Protein AF-0000000086531128 (afdb_homodimer)

Radius of gyration: 25.61 Å; Cα contacts (8 Å, |Δi|>4): 505; chains: 2; bounding box: 42×70×88 Å

Structure (mmCIF, N/CA/C/O backbone):
data_AF-0000000086531128-model_v1
#
loop_
_entity.id
_entity.type
_entity.pdbx_description
1 polymer 'Uncharacterized protein'
#
loop_
_atom_site.group_PDB
_atom_site.id
_atom_site.type_symbol
_atom_site.label_atom_id
_atom_site.label_alt_id
_atom_site.label_comp_id
_atom_site.label_asym_id
_atom_site.label_entity_id
_atom_site.label_seq_id
_atom_site.pdbx_PDB_ins_code
_atom_site.Cartn_x
_atom_site.Cartn_y
_atom_site.Cartn_z
_atom_site.occupancy
_atom_site.B_iso_or_equiv
_atom_site.auth_seq_id
_atom_site.auth_comp_id
_atom_site.auth_asym_id
_atom_site.auth_atom_id
_atom_site.pdbx_PDB_model_num
ATOM 1 N N . MET A 1 1 ? -16.734 18.953 16.453 1 73.25 1 MET A N 1
ATOM 2 C CA . MET A 1 1 ? -17.156 19.438 15.141 1 73.25 1 MET A CA 1
ATOM 3 C C . MET A 1 1 ? -17.078 18.312 14.109 1 73.25 1 MET A C 1
ATOM 5 O O . MET A 1 1 ? -17.984 18.172 13.273 1 73.25 1 MET A O 1
ATOM 9 N N . THR A 1 2 ? -16.188 17.312 14.258 1 80.19 2 THR A N 1
ATOM 10 C CA . THR A 1 2 ? -16.047 16.266 13.258 1 80.19 2 THR A CA 1
ATOM 11 C C . THR A 1 2 ? -16.734 14.984 13.727 1 80.19 2 THR A C 1
ATOM 13 O O . THR A 1 2 ? -16.688 13.961 13.039 1 80.19 2 THR A O 1
ATOM 16 N N . ASP A 1 3 ? -17.438 15.117 14.734 1 85.5 3 ASP A N 1
ATOM 17 C CA . ASP A 1 3 ? -17.953 13.914 15.391 1 85.5 3 ASP A CA 1
ATOM 18 C C . ASP A 1 3 ? -18.875 13.141 14.461 1 85.5 3 ASP A C 1
ATOM 20 O O . ASP A 1 3 ? -18.781 11.914 14.352 1 85.5 3 ASP A O 1
ATOM 24 N N . HIS A 1 4 ? -19.828 13.898 13.875 1 87.62 4 HIS A N 1
ATOM 25 C CA . HIS A 1 4 ? -20.766 13.234 12.977 1 87.62 4 HIS A CA 1
ATOM 26 C C . HIS A 1 4 ? -20.031 12.508 11.852 1 87.62 4 HIS A C 1
ATOM 28 O O . HIS A 1 4 ? -20.328 11.352 11.555 1 87.62 4 HIS A O 1
ATOM 34 N N . PHE A 1 5 ? -19.047 13.109 11.305 1 89 5 PHE A N 1
ATOM 35 C CA . PHE A 1 5 ? -18.25 12.484 10.25 1 89 5 PHE A CA 1
ATOM 36 C C . PHE A 1 5 ? -17.5 11.266 10.773 1 89 5 PHE A C 1
ATOM 38 O O . PHE A 1 5 ? -17.516 10.211 10.141 1 89 5 PHE A O 1
ATOM 45 N N . ASP A 1 6 ? -16.969 11.383 11.938 1 90.81 6 ASP A N 1
ATOM 46 C CA . ASP A 1 6 ? -16.156 10.312 12.516 1 90.81 6 ASP A CA 1
ATOM 47 C C . ASP A 1 6 ? -17 9.062 12.758 1 90.81 6 ASP A C 1
ATOM 49 O O . ASP A 1 6 ? -16.547 7.945 12.516 1 90.81 6 ASP A O 1
ATOM 53 N N . ARG A 1 7 ? -18.172 9.25 13.227 1 93.12 7 ARG A N 1
ATOM 54 C CA . ARG A 1 7 ? -19.047 8.125 13.508 1 93.12 7 ARG A CA 1
ATOM 55 C C . ARG A 1 7 ? -19.422 7.383 12.219 1 93.12 7 ARG A C 1
ATOM 57 O O . ARG A 1 7 ? -19.359 6.152 12.172 1 93.12 7 ARG A O 1
ATOM 64 N N . HIS A 1 8 ? -19.797 8.117 11.203 1 94.44 8 HIS A N 1
ATOM 65 C CA . HIS A 1 8 ? -20.203 7.5 9.938 1 94.44 8 HIS A CA 1
ATOM 66 C C . HIS A 1 8 ? -19.016 6.805 9.273 1 94.44 8 HIS A C 1
ATOM 68 O O . HIS A 1 8 ? -19.156 5.715 8.719 1 94.44 8 HIS A O 1
ATOM 74 N N . ILE A 1 9 ? -17.875 7.406 9.359 1 94.44 9 ILE A N 1
ATOM 75 C CA . ILE A 1 9 ? -16.672 6.805 8.797 1 94.44 9 ILE A CA 1
ATOM 76 C C . ILE A 1 9 ? -16.359 5.492 9.516 1 94.44 9 ILE A C 1
ATOM 78 O O . ILE A 1 9 ? -16.062 4.484 8.875 1 94.44 9 ILE A O 1
ATOM 82 N N . ARG A 1 10 ? -16.516 5.527 10.773 1 94.62 10 ARG A N 1
ATOM 83 C CA . ARG A 1 10 ? -16.25 4.32 11.555 1 94.62 10 ARG A CA 1
ATOM 84 C C . ARG A 1 10 ? -17.203 3.197 11.156 1 94.62 10 ARG A C 1
ATOM 86 O O . ARG A 1 10 ? -16.781 2.045 11.023 1 94.62 10 ARG A O 1
ATOM 93 N N . LEU A 1 11 ? -18.438 3.514 10.969 1 96.06 11 LEU A N 1
ATOM 94 C CA . LEU A 1 11 ? -19.438 2.516 10.578 1 96.06 11 LEU A CA 1
ATOM 95 C C . LEU A 1 11 ? -19.109 1.927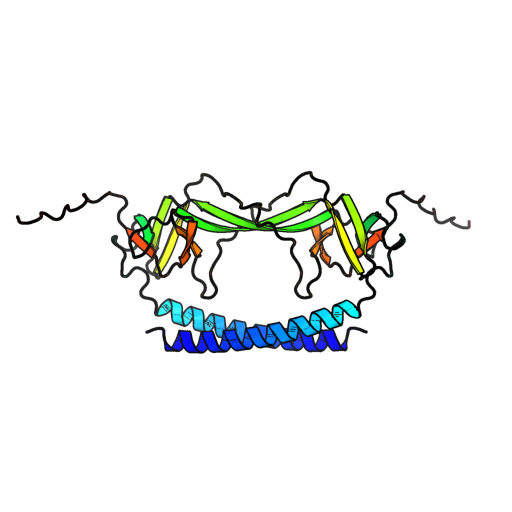 9.211 1 96.06 11 LEU A C 1
ATOM 97 O O . LEU A 1 11 ? -19.203 0.714 9.016 1 96.06 11 LEU A O 1
ATOM 101 N N . ILE A 1 12 ? -18.75 2.771 8.352 1 96.38 12 ILE A N 1
ATOM 102 C CA . ILE A 1 12 ? -18.359 2.311 7.023 1 96.38 12 ILE A CA 1
ATOM 103 C C . ILE A 1 12 ? -17.125 1.421 7.121 1 96.38 12 ILE A C 1
ATOM 105 O O . ILE A 1 12 ? -17.062 0.371 6.48 1 96.38 12 ILE A O 1
ATOM 109 N N . ASP A 1 13 ? -16.188 1.843 7.914 1 95.81 13 ASP A N 1
ATOM 110 C CA . ASP A 1 13 ? -14.969 1.065 8.086 1 95.81 13 ASP A CA 1
ATOM 111 C C . ASP A 1 13 ? -15.273 -0.321 8.648 1 95.81 13 ASP A C 1
ATOM 113 O O . ASP A 1 13 ? -14.664 -1.312 8.234 1 95.81 13 ASP A O 1
ATOM 117 N N . GLU A 1 14 ? -16.141 -0.376 9.562 1 96.81 14 GLU A N 1
ATOM 118 C CA . GLU A 1 14 ? -16.531 -1.656 10.141 1 96.81 14 GLU A CA 1
ATOM 119 C C . GLU A 1 14 ? -17.172 -2.559 9.102 1 96.81 14 GLU A C 1
ATOM 121 O O . GLU A 1 14 ? -16.906 -3.76 9.047 1 96.81 14 GLU A O 1
ATOM 126 N N . GLU A 1 15 ? -18.031 -1.986 8.336 1 97.56 15 GLU A N 1
ATOM 127 C CA . GLU A 1 15 ? -18.672 -2.76 7.281 1 97.56 15 GLU A CA 1
ATOM 128 C C . GLU A 1 15 ? -17.656 -3.252 6.258 1 97.56 15 GLU A C 1
ATOM 130 O O . GLU A 1 15 ? -17.703 -4.406 5.832 1 97.56 15 GLU A O 1
ATOM 135 N N . ILE A 1 16 ? -16.75 -2.381 5.906 1 96.81 16 ILE A N 1
ATOM 136 C CA . ILE A 1 16 ? -15.703 -2.77 4.961 1 96.81 16 ILE A CA 1
ATOM 137 C C . ILE A 1 16 ? -14.867 -3.898 5.555 1 96.81 16 ILE A C 1
ATOM 139 O O . ILE A 1 16 ? -14.523 -4.859 4.859 1 96.81 16 ILE A O 1
ATOM 143 N N . ALA A 1 17 ? -14.586 -3.77 6.777 1 96.06 17 ALA A N 1
ATOM 144 C CA . ALA A 1 17 ? -13.797 -4.809 7.438 1 96.06 17 ALA A CA 1
ATOM 145 C C . ALA A 1 17 ? -14.523 -6.148 7.41 1 96.06 17 ALA A C 1
ATOM 147 O O . ALA A 1 17 ? -13.914 -7.191 7.16 1 96.06 17 ALA A O 1
ATOM 148 N N . ARG A 1 18 ? -15.773 -6.121 7.68 1 97.12 18 ARG A N 1
ATOM 149 C CA . ARG A 1 18 ? -16.578 -7.336 7.645 1 97.12 18 ARG A CA 1
ATOM 150 C C . ARG A 1 18 ? -16.578 -7.953 6.246 1 97.12 18 ARG A C 1
ATOM 152 O O . ARG A 1 18 ? -16.406 -9.164 6.098 1 97.12 18 ARG A O 1
ATOM 159 N N . LEU A 1 19 ? -16.766 -7.133 5.293 1 96.75 19 LEU A N 1
ATOM 160 C CA . LEU A 1 19 ? -16.781 -7.602 3.91 1 96.75 19 LEU A CA 1
ATOM 161 C C . LEU A 1 19 ? -15.414 -8.172 3.521 1 96.75 19 LEU A C 1
ATOM 163 O O . LEU A 1 19 ? -15.336 -9.188 2.824 1 96.75 19 LEU A O 1
ATOM 167 N N . LYS A 1 20 ? -14.383 -7.477 3.961 1 95.62 20 LYS A N 1
ATOM 168 C CA . LYS A 1 20 ? -13.031 -7.953 3.668 1 95.62 20 LYS A CA 1
ATOM 169 C C . LYS A 1 20 ? -12.781 -9.32 4.297 1 95.62 20 LYS A C 1
ATOM 171 O O . LYS A 1 20 ? -12.117 -10.172 3.699 1 95.62 20 LYS A O 1
ATOM 176 N N . GLU A 1 21 ? -13.273 -9.531 5.469 1 95.25 21 GLU A N 1
ATOM 177 C CA . GLU A 1 21 ? -13.148 -10.836 6.117 1 95.25 21 GLU A CA 1
ATOM 178 C C . GLU A 1 21 ? -13.836 -11.93 5.297 1 95.25 21 GLU A C 1
ATOM 180 O O . GLU A 1 21 ? -13.273 -13.008 5.094 1 95.25 21 GLU A O 1
ATOM 185 N N . LYS A 1 22 ? -15.016 -11.617 4.922 1 96.25 22 LYS A N 1
ATOM 186 C CA . LYS A 1 22 ? -15.734 -12.555 4.062 1 96.25 22 LYS A CA 1
ATOM 187 C C . LYS A 1 22 ? -14.969 -12.812 2.766 1 96.25 22 LYS A C 1
ATOM 189 O O . LYS A 1 22 ? -14.883 -13.953 2.303 1 96.25 22 LYS A O 1
ATOM 194 N N . ARG A 1 23 ? -14.445 -11.742 2.244 1 95.88 23 ARG A N 1
ATOM 195 C CA . ARG A 1 23 ? -13.688 -11.836 0.999 1 95.88 23 ARG A CA 1
ATOM 196 C C . ARG A 1 23 ? -12.492 -12.766 1.152 1 95.88 23 ARG A C 1
ATOM 198 O O . ARG A 1 23 ? -12.211 -13.57 0.264 1 95.88 23 ARG A O 1
ATOM 205 N N . VAL A 1 24 ? -11.805 -12.617 2.232 1 93.31 24 VAL A N 1
ATOM 206 C CA . VAL A 1 24 ? -10.625 -13.43 2.492 1 93.31 24 VAL A CA 1
ATOM 207 C C . VAL A 1 24 ? -10.992 -14.914 2.449 1 93.31 24 VAL A C 1
ATOM 209 O O . VAL A 1 24 ? -10.273 -15.719 1.85 1 93.31 24 VAL A O 1
ATOM 212 N N . THR A 1 25 ? -12.055 -15.25 3.043 1 94.06 25 THR A N 1
ATOM 213 C CA . THR A 1 25 ? -12.508 -16.641 3.07 1 94.06 25 THR A CA 1
ATOM 214 C C . THR A 1 25 ? -12.805 -17.141 1.659 1 94.06 25 THR A C 1
ATOM 216 O O . THR A 1 25 ? -12.438 -18.266 1.301 1 94.06 25 THR A O 1
ATOM 219 N N . LEU A 1 26 ? -13.438 -16.344 0.911 1 93.94 26 LEU A N 1
ATOM 220 C CA . LEU A 1 26 ? -13.781 -16.703 -0.462 1 93.94 26 LEU A CA 1
ATOM 221 C C . LEU A 1 26 ? -12.523 -16.859 -1.312 1 93.94 26 LEU A C 1
ATOM 223 O O . LEU A 1 26 ? -12.414 -17.781 -2.113 1 93.94 26 LEU A O 1
ATOM 227 N N . VAL A 1 27 ? -11.602 -15.961 -1.137 1 92.88 27 VAL A N 1
ATOM 228 C CA . VAL A 1 27 ? -10.352 -15.992 -1.893 1 92.88 27 VAL A CA 1
ATOM 229 C C . VAL A 1 27 ? -9.578 -17.266 -1.559 1 92.88 27 VAL A C 1
ATOM 231 O O . VAL A 1 27 ? -9.031 -17.922 -2.451 1 92.88 27 VAL A O 1
ATOM 234 N N . ARG A 1 28 ? -9.539 -17.594 -0.291 1 88.88 28 ARG A N 1
ATOM 235 C CA . ARG A 1 28 ? -8.867 -18.828 0.132 1 88.88 28 ARG A CA 1
ATOM 236 C C . ARG A 1 28 ? -9.531 -20.047 -0.489 1 88.88 28 ARG A C 1
ATOM 238 O O . ARG A 1 28 ? -8.844 -20.953 -0.963 1 88.88 28 ARG A O 1
ATOM 245 N N . GLY A 1 29 ? -10.859 -20.078 -0.378 1 88.81 29 GLY A N 1
ATOM 246 C CA . GLY A 1 29 ? -11.594 -21.156 -1.02 1 88.81 29 GLY A CA 1
ATOM 247 C C . GLY A 1 29 ? -11.32 -21.266 -2.51 1 88.81 29 GLY A C 1
ATOM 248 O O . GLY A 1 29 ? -11.133 -22.359 -3.037 1 88.81 29 GLY A O 1
ATOM 249 N N . ARG A 1 30 ? -11.305 -20.141 -3.215 1 90.25 30 ARG A N 1
ATOM 250 C CA . ARG A 1 30 ? -10.992 -20.094 -4.641 1 90.25 30 ARG A CA 1
ATOM 251 C C . ARG A 1 30 ? -9.625 -20.688 -4.93 1 90.25 30 ARG A C 1
ATOM 253 O O . ARG A 1 30 ? -9.469 -21.469 -5.871 1 90.25 30 ARG A O 1
ATOM 260 N N . LYS A 1 31 ? -8.633 -20.219 -4.164 1 85.38 31 LYS A N 1
ATOM 261 C CA . LYS A 1 31 ? -7.254 -20.641 -4.387 1 85.38 31 LYS A CA 1
ATOM 262 C C . LYS A 1 31 ? -7.125 -22.156 -4.281 1 85.38 31 LYS A C 1
ATOM 264 O O . LYS A 1 31 ? -6.367 -22.781 -5.035 1 85.38 31 LYS A O 1
ATOM 269 N N . LYS A 1 32 ? -7.848 -22.781 -3.4 1 84.88 32 LYS A N 1
ATOM 270 C CA . LYS A 1 32 ? -7.824 -24.234 -3.223 1 84.88 32 LYS A CA 1
ATOM 271 C C . LYS A 1 32 ? -8.352 -24.953 -4.469 1 84.88 32 LYS A C 1
ATOM 273 O O . LYS A 1 32 ? -8.008 -26.109 -4.715 1 84.88 32 LYS A O 1
ATOM 278 N N . CYS A 1 33 ? -9.195 -24.25 -5.148 1 86.38 33 CYS A N 1
ATOM 279 C CA . CYS A 1 33 ? -9.805 -24.859 -6.328 1 86.38 33 CYS A CA 1
ATOM 280 C C . CYS A 1 33 ? -8.898 -24.719 -7.543 1 86.38 33 CYS A C 1
ATOM 282 O O . CYS A 1 33 ? -9.164 -25.312 -8.594 1 86.38 33 CYS A O 1
ATOM 284 N N . LEU A 1 34 ? -7.84 -23.891 -7.266 1 84.75 34 LEU A N 1
ATOM 285 C CA . LEU A 1 34 ? -6.941 -23.688 -8.398 1 84.75 34 LEU A CA 1
ATOM 286 C C . LEU A 1 34 ? -6.008 -24.891 -8.562 1 84.75 34 LEU A C 1
ATOM 288 O O . LEU A 1 34 ? -5.609 -25.516 -7.578 1 84.75 34 LEU A O 1
ATOM 292 N N . LYS A 1 35 ? -5.891 -25.531 -9.562 1 83.31 35 LYS A N 1
ATOM 293 C CA . LYS A 1 35 ? -4.957 -26.625 -9.852 1 83.31 35 LYS A CA 1
ATOM 294 C C . LYS A 1 35 ? -3.561 -26.078 -10.148 1 83.31 35 LYS A C 1
ATOM 296 O O . LYS A 1 35 ? -3.012 -26.328 -11.227 1 83.31 35 LYS A O 1
ATOM 301 N N . LEU A 1 36 ? -3.029 -25.344 -9.023 1 87.69 36 LEU A N 1
ATOM 302 C CA . LEU A 1 36 ? -1.709 -24.75 -9.211 1 87.69 36 LEU A CA 1
ATOM 303 C C . LEU A 1 36 ? -0.656 -25.828 -9.438 1 87.69 36 LEU A C 1
ATOM 305 O O . LEU A 1 36 ? -0.66 -26.859 -8.766 1 87.69 36 LEU A O 1
ATOM 309 N N . GLY A 1 37 ? 0.104 -25.609 -10.438 1 90.38 37 GLY A N 1
ATOM 310 C CA . GLY A 1 37 ? 1.181 -26.547 -10.734 1 90.38 37 GLY A CA 1
ATOM 311 C C . GLY A 1 37 ? 0.802 -27.578 -11.781 1 90.38 37 GLY A C 1
ATOM 312 O O . GLY A 1 37 ? 1.628 -28.406 -12.164 1 90.38 37 GLY A O 1
ATOM 313 N N . GLN A 1 38 ? -0.443 -27.578 -12.18 1 91.12 38 GLN A N 1
ATOM 314 C CA . GLN A 1 38 ? -0.912 -28.594 -13.133 1 91.12 38 GLN A CA 1
ATOM 315 C C . GLN A 1 38 ? -0.131 -28.516 -14.438 1 91.12 38 GLN A C 1
ATOM 317 O O . GLN A 1 38 ? -0.04 -29.516 -15.164 1 91.12 38 GLN A O 1
ATOM 322 N N . HIS A 1 39 ? 0.452 -27.406 -14.734 1 93.44 39 HIS A N 1
ATOM 323 C CA . HIS A 1 39 ? 1.154 -27.219 -16 1 93.44 39 HIS A CA 1
ATOM 324 C C . HIS A 1 39 ? 2.666 -27.297 -15.812 1 93.44 39 HIS A C 1
ATOM 326 O O . HIS A 1 39 ? 3.428 -27.047 -16.75 1 93.44 39 HIS A O 1
ATOM 332 N N . ASP A 1 40 ? 3.096 -27.547 -14.594 1 95.81 40 ASP A N 1
ATOM 333 C CA . ASP A 1 40 ? 4.527 -27.609 -14.32 1 95.81 40 ASP A CA 1
ATOM 334 C C . ASP A 1 40 ? 5.195 -28.703 -15.141 1 95.81 40 ASP A C 1
ATOM 336 O O . ASP A 1 40 ? 4.586 -29.75 -15.406 1 95.81 40 ASP A O 1
ATOM 340 N N . GLY A 1 41 ? 6.418 -28.438 -15.523 1 95.75 41 GLY A N 1
ATOM 341 C CA . GLY A 1 41 ? 7.191 -29.406 -16.281 1 95.75 41 GLY A CA 1
ATOM 342 C C . GLY A 1 41 ? 8.172 -30.188 -15.422 1 95.75 41 GLY A C 1
ATOM 343 O O . GLY A 1 41 ? 9.047 -30.875 -15.945 1 95.75 41 GLY A O 1
ATOM 344 N N . VAL A 1 42 ? 8.117 -30.016 -14.133 1 96.38 42 VAL A N 1
ATOM 345 C CA . VAL A 1 42 ? 8.969 -30.719 -13.172 1 96.38 42 VAL A CA 1
ATOM 346 C C . VAL A 1 42 ? 8.109 -31.281 -12.039 1 96.38 42 VAL A C 1
ATOM 348 O O . VAL A 1 42 ? 7.008 -30.781 -11.781 1 96.38 42 VAL A O 1
ATOM 351 N N . PRO A 1 43 ? 8.578 -32.344 -11.406 1 95.75 43 PRO A N 1
ATOM 352 C CA . PRO A 1 43 ? 7.824 -32.875 -10.258 1 95.75 43 PRO A CA 1
ATOM 353 C C . PRO A 1 43 ? 7.738 -31.891 -9.102 1 95.75 43 PRO A C 1
ATOM 355 O O . PRO A 1 43 ? 8.633 -31.047 -8.938 1 95.75 43 PRO A O 1
ATOM 358 N N . VAL A 1 44 ? 6.758 -32 -8.328 1 95.5 44 VAL A N 1
ATOM 359 C CA . VAL A 1 44 ? 6.617 -31.25 -7.098 1 95.5 44 VAL A CA 1
ATOM 360 C C . VAL A 1 44 ? 7.867 -31.422 -6.238 1 95.5 44 VAL A C 1
ATOM 362 O O . VAL A 1 44 ? 8.391 -32.531 -6.102 1 95.5 44 VAL A O 1
ATOM 365 N N . GLY A 1 45 ? 8.375 -30.312 -5.695 1 96.19 45 GLY A N 1
ATOM 366 C CA . GLY A 1 45 ? 9.547 -30.359 -4.84 1 96.19 45 GLY A CA 1
ATOM 367 C C . GLY A 1 45 ? 10.844 -30.141 -5.598 1 96.19 45 GLY A C 1
ATOM 368 O O . GLY A 1 45 ? 11.906 -29.984 -4.988 1 96.19 45 GLY A O 1
ATOM 369 N N . SER A 1 46 ? 10.742 -30.156 -6.902 1 96.19 46 SER A N 1
ATOM 370 C CA . SER A 1 46 ? 11.938 -29.938 -7.715 1 96.19 46 SER A CA 1
ATOM 371 C C . SER A 1 46 ? 12.062 -28.484 -8.125 1 96.19 46 SER A C 1
ATOM 373 O O . SER A 1 46 ? 11.078 -27.844 -8.508 1 96.19 46 SER A O 1
ATOM 375 N N . ALA A 1 47 ? 13.258 -28.016 -8.086 1 96.31 47 ALA A N 1
ATOM 376 C CA . ALA A 1 47 ? 13.516 -26.641 -8.5 1 96.31 47 ALA A CA 1
ATOM 377 C C . ALA A 1 47 ? 13.523 -26.516 -10.023 1 96.31 47 ALA A C 1
ATOM 379 O O . ALA A 1 47 ? 13.898 -27.453 -10.727 1 96.31 47 ALA A O 1
ATOM 380 N N . GLY A 1 48 ? 13.055 -25.328 -10.469 1 97.38 48 GLY A N 1
ATOM 381 C CA . GLY A 1 48 ? 13.062 -25 -11.883 1 97.38 48 GLY A CA 1
ATOM 382 C C . GLY A 1 48 ? 12.93 -23.516 -12.172 1 97.38 48 GLY A C 1
ATOM 383 O O . GLY A 1 48 ? 13.031 -22.703 -11.258 1 97.38 48 GLY A O 1
ATOM 384 N N . LYS A 1 49 ? 12.852 -23.25 -13.484 1 97.06 49 LYS A N 1
ATOM 385 C CA . LYS A 1 49 ? 12.617 -21.875 -13.914 1 97.06 49 LYS A CA 1
ATOM 386 C C . LYS A 1 49 ? 11.125 -21.547 -13.906 1 97.06 49 LYS A C 1
ATOM 388 O O . LYS A 1 49 ? 10.297 -22.375 -14.281 1 97.06 49 LYS A O 1
ATOM 393 N N . LEU A 1 50 ? 10.914 -20.375 -13.461 1 97.44 50 LEU A N 1
ATOM 394 C CA . LEU A 1 50 ? 9.531 -19.891 -13.5 1 97.44 50 LEU A CA 1
ATOM 395 C C . LEU A 1 50 ? 9.234 -19.203 -14.82 1 97.44 50 LEU A C 1
ATOM 397 O O . LEU A 1 50 ? 10 -18.344 -15.266 1 97.44 50 LEU A O 1
ATOM 401 N N . VAL A 1 51 ? 8.18 -19.625 -15.5 1 97.5 51 VAL A N 1
ATOM 402 C CA . VAL A 1 51 ? 7.746 -19 -16.75 1 97.5 51 VAL A CA 1
ATOM 403 C C . VAL A 1 51 ? 6.23 -18.828 -16.734 1 97.5 51 VAL A C 1
ATOM 405 O O . VAL A 1 51 ? 5.527 -19.453 -15.945 1 97.5 51 VAL A O 1
ATOM 408 N N . THR A 1 52 ? 5.773 -17.922 -17.625 1 97.56 52 THR A N 1
ATOM 409 C CA . THR A 1 52 ? 4.332 -17.812 -17.812 1 97.56 52 THR A CA 1
ATOM 410 C C . THR A 1 52 ? 3.775 -19.062 -18.484 1 97.56 52 THR A C 1
ATOM 412 O O . THR A 1 52 ? 4.539 -19.906 -18.969 1 97.56 52 THR A O 1
ATOM 415 N N . LEU A 1 53 ? 2.482 -19.156 -18.5 1 96 53 LEU A N 1
ATOM 416 C CA . LEU A 1 53 ? 1.867 -20.344 -19.109 1 96 53 LEU A CA 1
ATOM 417 C C . LEU A 1 53 ? 2.203 -20.422 -20.609 1 96 53 LEU A C 1
ATOM 419 O O . LEU A 1 53 ? 2.32 -21.516 -21.156 1 96 53 LEU A O 1
ATOM 423 N N . ASP A 1 54 ? 2.418 -19.25 -21.172 1 94.31 54 ASP A N 1
ATOM 424 C CA . ASP A 1 54 ? 2.764 -19.234 -22.578 1 94.31 54 ASP A CA 1
ATOM 425 C C . ASP A 1 54 ? 4.277 -19.297 -22.781 1 94.31 54 ASP A C 1
ATOM 427 O O . ASP A 1 54 ? 4.762 -19.219 -23.906 1 94.31 54 ASP A O 1
ATOM 431 N N . GLY A 1 55 ? 5.062 -19.391 -21.719 1 94.44 55 GLY A N 1
ATOM 432 C CA . GLY A 1 55 ? 6.469 -19.75 -21.828 1 94.44 55 GLY A CA 1
ATOM 433 C C . GLY A 1 55 ? 7.406 -18.578 -21.672 1 94.44 55 GLY A C 1
ATOM 434 O O . GLY A 1 55 ? 8.625 -18.719 -21.781 1 94.44 55 GLY A O 1
ATOM 435 N N . ARG A 1 56 ? 6.934 -17.391 -21.406 1 95.81 56 ARG A N 1
ATOM 436 C CA . ARG A 1 56 ? 7.805 -16.25 -21.188 1 95.81 56 ARG A CA 1
ATOM 437 C C . ARG A 1 56 ? 8.484 -16.328 -19.812 1 95.81 56 ARG A C 1
ATOM 439 O O . ARG A 1 56 ? 7.855 -16.719 -18.828 1 95.81 56 ARG A O 1
ATOM 446 N N . PRO A 1 57 ? 9.75 -15.945 -19.75 1 96.75 57 PRO A N 1
ATOM 447 C CA . PRO A 1 57 ? 10.445 -16 -18.469 1 96.75 57 PRO A CA 1
ATOM 448 C C . PRO A 1 57 ? 9.844 -15.055 -17.422 1 96.75 57 PRO A C 1
ATOM 450 O O . PRO A 1 57 ? 9.484 -13.922 -17.75 1 96.75 57 PRO A O 1
ATOM 453 N N . VAL A 1 58 ? 9.602 -15.492 -16.234 1 97.81 58 VAL A N 1
ATOM 454 C CA . VAL A 1 58 ? 9.312 -14.688 -15.055 1 97.81 58 VAL A CA 1
ATOM 455 C C . VAL A 1 58 ? 10.617 -14.383 -14.312 1 97.81 58 VAL A C 1
ATOM 457 O O . VAL A 1 58 ? 11.312 -15.297 -13.867 1 97.81 58 VAL A O 1
ATOM 460 N N . THR A 1 59 ? 10.93 -13.133 -14.125 1 96.56 59 THR A N 1
ATOM 461 C CA . THR A 1 59 ? 12.297 -12.789 -13.742 1 96.56 59 THR A CA 1
ATOM 462 C C . THR A 1 59 ? 12.336 -12.203 -12.336 1 96.56 59 THR A C 1
ATOM 464 O O . THR A 1 59 ? 13.398 -12.109 -11.727 1 96.56 59 THR A O 1
ATOM 467 N N . ALA A 1 60 ? 11.172 -11.82 -11.82 1 97.88 60 ALA A N 1
ATOM 468 C CA . ALA A 1 60 ? 11.227 -11.141 -10.523 1 97.88 60 ALA A CA 1
ATOM 469 C C . ALA A 1 60 ? 9.875 -11.203 -9.82 1 97.88 60 ALA A C 1
ATOM 471 O O . ALA A 1 60 ? 8.844 -11.461 -10.453 1 97.88 60 ALA A O 1
ATOM 472 N N . THR A 1 61 ? 9.93 -11.07 -8.516 1 97.56 61 THR A N 1
ATOM 473 C CA . THR A 1 61 ? 8.742 -10.711 -7.746 1 97.56 61 THR A CA 1
ATOM 474 C C . THR A 1 61 ? 8.57 -9.195 -7.703 1 97.56 61 THR A C 1
ATOM 476 O O . THR A 1 61 ? 9.555 -8.453 -7.801 1 97.56 61 THR A O 1
ATOM 479 N N . TYR A 1 62 ? 7.371 -8.773 -7.66 1 96.88 62 TYR A N 1
ATOM 480 C CA . TYR A 1 62 ? 7.039 -7.375 -7.426 1 96.88 62 TYR A CA 1
ATOM 481 C C . TYR A 1 62 ? 7.004 -7.07 -5.934 1 96.88 62 TYR A C 1
ATOM 483 O O . TYR A 1 62 ? 6.391 -7.805 -5.152 1 96.88 62 TYR A O 1
ATOM 491 N N . GLU A 1 63 ? 7.742 -6.043 -5.5 1 96.31 63 GLU A N 1
ATOM 492 C CA . GLU A 1 63 ? 7.969 -5.77 -4.086 1 96.31 63 GLU A CA 1
ATOM 493 C C . GLU A 1 63 ? 7.547 -4.352 -3.719 1 96.31 63 GLU A C 1
ATOM 495 O O . GLU A 1 63 ? 7.363 -3.506 -4.598 1 96.31 63 GLU A O 1
ATOM 500 N N . LYS A 1 64 ? 7.32 -4.141 -2.484 1 95.56 64 LYS A N 1
ATOM 501 C CA . LYS A 1 64 ? 7.145 -2.797 -1.937 1 95.56 64 LYS A CA 1
ATOM 502 C C . LYS A 1 64 ? 7.922 -2.631 -0.634 1 95.56 64 LYS A C 1
ATOM 504 O O . LYS A 1 64 ? 8.109 -3.594 0.112 1 95.56 64 LYS A O 1
ATOM 509 N N . VAL A 1 65 ? 8.328 -1.424 -0.41 1 95.38 65 VAL A N 1
ATOM 510 C CA . VAL A 1 65 ? 9.039 -1.081 0.817 1 95.38 65 VAL A CA 1
ATOM 511 C C . VAL A 1 65 ? 8.609 0.305 1.294 1 95.38 65 VAL A C 1
ATOM 513 O O . VAL A 1 65 ? 8.125 1.118 0.502 1 95.38 65 VAL A O 1
ATOM 516 N N . TYR A 1 66 ? 8.688 0.444 2.562 1 95.38 66 TYR A N 1
ATOM 517 C CA . TYR A 1 66 ? 8.414 1.752 3.146 1 95.38 66 TYR A CA 1
ATOM 518 C C . TYR A 1 66 ? 9.703 2.465 3.52 1 95.38 66 TYR A C 1
ATOM 520 O O . TYR A 1 66 ? 10.766 1.84 3.602 1 95.38 66 TYR A O 1
ATOM 528 N N . GLY A 1 67 ? 9.602 3.736 3.682 1 95.38 67 GLY A N 1
ATOM 529 C CA . GLY A 1 67 ? 10.742 4.566 4.035 1 95.38 67 GLY A CA 1
ATOM 530 C C . GLY A 1 67 ? 10.352 5.965 4.477 1 95.38 67 GLY A C 1
ATOM 531 O O . GLY A 1 67 ? 9.203 6.199 4.867 1 95.38 67 GLY A O 1
ATOM 532 N N . LYS A 1 68 ? 11.398 6.805 4.531 1 95.81 68 LYS A N 1
ATOM 533 C CA . LYS A 1 68 ? 11.148 8.18 4.941 1 95.81 68 LYS A CA 1
ATOM 534 C C . LYS A 1 68 ? 11.961 9.164 4.098 1 95.81 68 LYS A C 1
ATOM 536 O O . LYS A 1 68 ? 13.023 8.812 3.586 1 95.81 68 LYS A O 1
ATOM 541 N N . THR A 1 69 ? 11.461 10.281 3.895 1 96.19 69 THR A N 1
ATOM 542 C CA . THR A 1 69 ? 12.133 11.414 3.258 1 96.19 69 THR A CA 1
ATOM 543 C C . THR A 1 69 ? 12.148 12.625 4.188 1 96.19 69 THR A C 1
ATOM 545 O O . THR A 1 69 ? 11.102 13.055 4.672 1 96.19 69 THR A O 1
ATOM 548 N N . GLY A 1 70 ? 13.289 13.133 4.367 1 95.94 70 GLY A N 1
ATOM 549 C CA . GLY A 1 70 ? 13.477 14.234 5.309 1 95.94 70 GLY A CA 1
ATOM 550 C C . GLY A 1 70 ? 12.844 15.531 4.844 1 95.94 70 GLY A C 1
ATOM 551 O O . GLY A 1 70 ? 12.781 15.797 3.641 1 95.94 70 GLY A O 1
ATOM 552 N N . LEU A 1 71 ? 12.469 16.297 5.859 1 95.62 71 LEU A N 1
ATOM 553 C CA . LEU A 1 71 ? 11.852 17.594 5.613 1 95.62 71 LEU A CA 1
ATOM 554 C C . LEU A 1 71 ? 12.781 18.734 6.051 1 95.62 71 LEU A C 1
ATOM 556 O O . LEU A 1 71 ? 13.469 18.609 7.066 1 95.62 71 LEU A O 1
ATOM 560 N N . SER A 1 72 ? 12.742 19.766 5.266 1 94.94 72 SER A N 1
ATOM 561 C CA . SER A 1 72 ? 13.453 20.984 5.645 1 94.94 72 SER A CA 1
ATOM 562 C C . SER A 1 72 ? 12.508 22.016 6.254 1 94.94 72 SER A C 1
ATOM 564 O O . SER A 1 72 ? 12.797 22.562 7.316 1 94.94 72 SER A O 1
ATOM 566 N N . SER A 1 73 ? 11.406 22.219 5.621 1 96.06 73 SER A N 1
ATOM 567 C CA . SER A 1 73 ? 10.398 23.172 6.066 1 96.06 73 SER A CA 1
ATOM 568 C C . SER A 1 73 ? 9.031 22.859 5.473 1 96.06 73 SER A C 1
ATOM 570 O O . SER A 1 73 ? 8.898 21.953 4.648 1 96.06 73 SER A O 1
ATOM 572 N N . ALA A 1 74 ? 8.055 23.531 6.012 1 97.25 74 ALA A N 1
ATOM 573 C CA . ALA A 1 74 ? 6.699 23.406 5.492 1 97.25 74 ALA A CA 1
ATOM 574 C C . ALA A 1 74 ? 5.996 24.766 5.465 1 97.25 74 ALA A C 1
ATOM 576 O O . ALA A 1 74 ? 6.332 25.656 6.242 1 97.25 74 ALA A O 1
ATOM 577 N N . THR A 1 75 ? 5.086 24.922 4.555 1 97 75 THR A N 1
ATOM 578 C CA . THR A 1 75 ? 4.262 26.109 4.418 1 97 75 THR A CA 1
ATOM 579 C C . THR A 1 75 ? 2.779 25.75 4.422 1 97 75 THR A C 1
ATOM 581 O O . THR A 1 75 ? 2.336 24.922 3.633 1 97 75 THR A O 1
ATOM 584 N N . ARG A 1 76 ? 2.135 26.438 5.332 1 96.81 76 ARG A N 1
ATOM 585 C CA . ARG A 1 76 ? 0.686 26.266 5.32 1 96.81 76 ARG A CA 1
ATOM 586 C C . ARG A 1 76 ? 0.056 27.062 4.18 1 96.81 76 ARG A C 1
ATOM 588 O O . ARG A 1 76 ? 0.293 28.266 4.051 1 96.81 76 ARG A O 1
ATOM 595 N N . MET A 1 77 ? -0.812 26.344 3.461 1 95.38 77 MET A N 1
ATOM 596 C CA . MET A 1 77 ? -1.509 27 2.357 1 95.38 77 MET A CA 1
ATOM 597 C C . MET A 1 77 ? -2.879 27.5 2.801 1 95.38 77 MET A C 1
ATOM 599 O O . MET A 1 77 ? -3.41 27.047 3.818 1 95.38 77 MET A O 1
ATOM 603 N N . PRO A 1 78 ? -3.453 28.406 2.055 1 92.25 78 PRO A N 1
ATOM 604 C CA . PRO A 1 78 ? -4.738 29 2.445 1 92.25 78 PRO A CA 1
ATOM 605 C C . PRO A 1 78 ? -5.844 27.953 2.586 1 92.25 78 PRO A C 1
ATOM 607 O O . PRO A 1 78 ? -6.758 28.125 3.396 1 92.25 78 PRO A O 1
ATOM 610 N N . ASP A 1 79 ? -5.746 26.859 1.9 1 88.69 79 ASP A N 1
ATOM 611 C CA . ASP A 1 79 ? -6.785 25.828 1.953 1 88.69 79 ASP A CA 1
ATOM 612 C C . ASP A 1 79 ? -6.535 24.844 3.1 1 88.69 79 ASP A C 1
ATOM 614 O O . ASP A 1 79 ? -7.266 23.875 3.258 1 88.69 79 ASP A O 1
ATOM 618 N N . GLY A 1 80 ? -5.426 25.125 3.76 1 91.12 80 GLY A N 1
ATOM 619 C CA . GLY A 1 80 ? -5.133 24.297 4.922 1 91.12 80 GLY A CA 1
ATOM 620 C C . GLY A 1 80 ? -4.098 23.219 4.641 1 91.12 80 GLY A C 1
ATOM 621 O O . GLY A 1 80 ? -3.547 22.625 5.57 1 91.12 80 GLY A O 1
ATOM 622 N N . SER A 1 81 ? -3.812 23.016 3.404 1 91.88 81 SER A N 1
ATOM 623 C CA . SER A 1 81 ? -2.836 21.984 3.055 1 91.88 81 SER A CA 1
ATOM 624 C C . SER A 1 81 ? -1.416 22.438 3.369 1 91.88 81 SER A C 1
ATOM 626 O O . SER A 1 81 ? -1.19 23.609 3.68 1 91.88 81 SER A O 1
ATOM 628 N N . LEU A 1 82 ? -0.542 21.484 3.279 1 95.75 82 LEU A N 1
ATOM 629 C CA . LEU A 1 82 ? 0.868 21.781 3.525 1 95.75 82 LEU A CA 1
ATOM 630 C C . LEU A 1 82 ? 1.685 21.609 2.246 1 95.75 82 LEU A C 1
ATOM 632 O O . LEU A 1 82 ? 1.536 20.625 1.532 1 95.75 82 LEU A O 1
ATOM 636 N N . ASP A 1 83 ? 2.518 22.625 2.01 1 96.31 83 ASP A N 1
ATOM 637 C CA . ASP A 1 83 ? 3.588 22.5 1.023 1 96.31 83 ASP A CA 1
ATOM 638 C C . ASP A 1 83 ? 4.918 22.156 1.691 1 96.31 83 ASP A C 1
ATOM 640 O O . ASP A 1 83 ? 5.441 22.938 2.486 1 96.31 83 ASP A O 1
ATOM 644 N N . ILE A 1 84 ? 5.363 20.984 1.355 1 96.12 84 ILE A N 1
ATOM 645 C CA . ILE A 1 84 ? 6.516 20.438 2.059 1 96.12 84 ILE A CA 1
ATOM 646 C C . ILE A 1 84 ? 7.781 20.672 1.245 1 96.12 84 ILE A C 1
ATOM 648 O O . ILE A 1 84 ? 7.824 20.391 0.045 1 96.12 84 ILE A O 1
ATOM 652 N N . ASP A 1 85 ? 8.789 21.219 1.926 1 95.69 85 ASP A N 1
ATOM 653 C CA . ASP A 1 85 ? 10.141 21.297 1.378 1 95.69 85 ASP A CA 1
ATOM 654 C C . ASP A 1 85 ? 11.016 20.172 1.925 1 95.69 85 ASP A C 1
ATOM 656 O O . ASP A 1 85 ? 11.266 20.094 3.129 1 95.69 85 ASP A O 1
ATOM 660 N N . TYR A 1 86 ? 11.453 19.391 0.995 1 95 86 TYR A N 1
ATOM 661 C CA . TYR A 1 86 ? 12.266 18.25 1.403 1 95 86 TYR A CA 1
ATOM 662 C C . TYR A 1 86 ? 13.727 18.656 1.563 1 95 86 TYR A C 1
ATOM 664 O O . TYR A 1 86 ? 14.148 19.703 1.05 1 95 86 TYR A O 1
ATOM 672 N N . ASP A 1 87 ? 14.508 17.844 2.338 1 93.31 87 ASP A N 1
ATOM 673 C CA . ASP A 1 87 ? 15.883 18.219 2.646 1 93.31 87 ASP A CA 1
ATOM 674 C C . ASP A 1 87 ? 16.828 17.812 1.512 1 93.31 87 ASP A C 1
ATOM 676 O O . ASP A 1 87 ? 18.016 18.141 1.544 1 93.31 87 ASP A O 1
ATOM 680 N N . HIS A 1 88 ? 16.438 17.094 0.569 1 89.31 88 HIS A N 1
ATOM 681 C CA . HIS A 1 88 ? 17.141 16.688 -0.639 1 89.31 88 HIS A CA 1
ATOM 682 C C . HIS A 1 88 ? 18.312 15.766 -0.31 1 89.31 88 HIS A C 1
ATOM 684 O O . HIS A 1 88 ? 19.312 15.727 -1.036 1 89.31 88 HIS A O 1
ATOM 690 N N . GLU A 1 89 ? 18.281 15.117 0.851 1 92.12 89 GLU A N 1
ATOM 691 C CA . GLU A 1 89 ? 19.297 14.148 1.228 1 92.12 89 GLU A CA 1
ATOM 692 C C . GLU A 1 89 ? 18.938 12.742 0.737 1 92.12 89 GLU A C 1
ATOM 694 O O . GLU A 1 89 ? 19.688 11.797 0.943 1 92.12 89 GLU A O 1
ATOM 699 N N . GLY A 1 90 ? 17.828 12.672 0.115 1 88.81 90 GLY A N 1
ATOM 700 C CA . GLY A 1 90 ? 17.375 11.391 -0.404 1 88.81 90 GLY A CA 1
ATOM 701 C C . GLY A 1 90 ? 16.469 10.648 0.547 1 88.81 90 GLY A C 1
ATOM 702 O O . GLY A 1 90 ? 16.281 11.062 1.693 1 88.81 90 GLY A O 1
ATOM 703 N N . SER A 1 91 ? 15.82 9.641 0.006 1 92.38 91 SER A N 1
ATOM 704 C CA . SER A 1 91 ? 14.945 8.789 0.8 1 92.38 91 SER A CA 1
ATOM 705 C C . SER A 1 91 ? 15.719 7.641 1.434 1 92.38 91 SER A C 1
ATOM 707 O O . SER A 1 91 ? 16.688 7.145 0.858 1 92.38 91 SER A O 1
ATOM 709 N N . ARG A 1 92 ? 15.344 7.301 2.645 1 93.06 92 ARG A N 1
ATOM 710 C CA . ARG A 1 92 ? 15.852 6.113 3.322 1 93.06 92 ARG A CA 1
ATOM 711 C C . ARG A 1 92 ? 14.781 5.027 3.4 1 93.06 92 ARG A C 1
ATOM 713 O O . ARG A 1 92 ? 13.695 5.254 3.938 1 93.06 92 ARG A O 1
ATOM 720 N N . TRP A 1 93 ? 15.148 3.869 2.908 1 92 93 TRP A N 1
ATOM 721 C CA . TRP A 1 93 ? 14.188 2.771 2.84 1 92 93 TRP A CA 1
ATOM 722 C C . TRP A 1 93 ? 14.406 1.783 3.979 1 92 93 TRP A C 1
ATOM 724 O O . TRP A 1 93 ? 15.555 1.48 4.332 1 92 93 TRP A O 1
ATOM 734 N N . PHE A 1 94 ? 13.305 1.349 4.547 1 92.56 94 PHE A N 1
ATOM 735 C CA . PHE A 1 94 ? 13.344 0.341 5.598 1 92.56 94 PHE A CA 1
ATOM 736 C C . PHE A 1 94 ? 13.32 -1.062 5.008 1 92.56 94 PHE A C 1
ATOM 738 O O . PHE A 1 94 ? 12.266 -1.7 4.949 1 92.56 94 PHE A O 1
ATOM 745 N N . LEU A 1 95 ? 14.406 -1.563 4.719 1 89.56 95 LEU A N 1
ATOM 746 C CA . LEU A 1 95 ? 14.539 -2.783 3.932 1 89.56 95 LEU A CA 1
ATOM 747 C C . LEU A 1 95 ? 13.969 -3.98 4.688 1 89.56 95 LEU A C 1
ATOM 749 O O . LEU A 1 95 ? 13.539 -4.961 4.07 1 89.56 95 LEU A O 1
ATOM 753 N N . ASP A 1 96 ? 13.984 -3.896 6.035 1 90 96 ASP A N 1
ATOM 754 C CA . ASP A 1 96 ? 13.398 -4.977 6.824 1 90 96 ASP A CA 1
ATOM 755 C C . ASP A 1 96 ? 11.883 -5.039 6.633 1 90 96 ASP A C 1
ATOM 757 O O . ASP A 1 96 ? 11.25 -6.035 6.988 1 90 96 ASP A O 1
ATOM 761 N N . SER A 1 97 ? 11.359 -4 6.02 1 87.94 97 SER A N 1
ATOM 762 C CA . SER A 1 97 ? 9.914 -3.945 5.816 1 87.94 97 SER A CA 1
ATOM 763 C C . SER A 1 97 ? 9.539 -4.414 4.418 1 87.94 97 SER A C 1
ATOM 765 O O . SER A 1 97 ? 8.375 -4.301 4.012 1 87.94 97 SER A O 1
ATOM 767 N N . GLN A 1 98 ? 10.461 -4.938 3.719 1 91.5 98 GLN A N 1
ATOM 768 C CA . GLN A 1 98 ? 10.188 -5.359 2.35 1 91.5 98 GLN A CA 1
ATOM 769 C C . GLN A 1 98 ? 9.125 -6.453 2.314 1 91.5 98 GLN A C 1
ATOM 771 O O . GLN A 1 98 ? 9.18 -7.398 3.104 1 91.5 98 GLN A O 1
ATOM 776 N N . LEU A 1 99 ? 8.133 -6.25 1.316 1 92.69 99 LEU A N 1
ATOM 777 C CA . LEU A 1 99 ? 7.047 -7.215 1.166 1 92.69 99 LEU A CA 1
ATOM 778 C C . LEU A 1 99 ? 6.836 -7.566 -0.302 1 92.69 99 LEU A C 1
ATOM 780 O O . LEU A 1 99 ? 6.855 -6.688 -1.166 1 92.69 99 LEU A O 1
ATOM 784 N N . THR A 1 100 ? 6.668 -8.867 -0.47 1 94.44 100 THR A N 1
ATOM 785 C CA . THR A 1 100 ? 6.211 -9.297 -1.786 1 94.44 100 THR A CA 1
ATOM 786 C C . THR A 1 100 ? 4.754 -8.898 -2.008 1 94.44 100 THR A C 1
ATOM 788 O O . THR A 1 100 ? 3.902 -9.141 -1.151 1 94.44 100 THR A O 1
ATOM 791 N N . VAL A 1 101 ? 4.539 -8.273 -3.16 1 95.75 101 VAL A N 1
ATOM 792 C CA . VAL A 1 101 ? 3.197 -7.797 -3.475 1 95.75 101 VAL A CA 1
ATOM 793 C C . VAL A 1 101 ? 2.322 -8.969 -3.922 1 95.75 101 VAL A C 1
ATOM 795 O O . VAL A 1 101 ? 2.764 -9.82 -4.699 1 95.75 101 VAL A O 1
ATOM 798 N N . THR A 1 102 ? 1.123 -8.992 -3.338 1 93.88 102 THR A N 1
ATOM 799 C CA . THR A 1 102 ? 0.094 -9.914 -3.811 1 93.88 102 THR A CA 1
ATOM 800 C C . THR A 1 102 ? -1.072 -9.148 -4.43 1 93.88 102 THR A C 1
ATOM 802 O O . THR A 1 102 ? -1.314 -7.988 -4.082 1 93.88 102 THR A O 1
ATOM 805 N N . ASN A 1 103 ? -1.68 -9.852 -5.41 1 91.75 103 ASN A N 1
ATOM 806 C CA . ASN A 1 103 ? -2.854 -9.219 -6.004 1 91.75 103 ASN A CA 1
ATOM 807 C C . ASN A 1 103 ? -4.078 -9.359 -5.102 1 91.75 103 ASN A C 1
ATOM 809 O O . ASN A 1 103 ? -3.973 -9.836 -3.971 1 91.75 103 ASN A O 1
ATOM 813 N N . SER A 1 104 ? -5.188 -8.867 -5.598 1 87.81 104 SER A N 1
ATOM 814 C CA . SER A 1 104 ? -6.41 -8.82 -4.805 1 87.81 104 SER A CA 1
ATOM 815 C C . SER A 1 104 ? -6.914 -10.219 -4.48 1 87.81 104 SER A C 1
ATOM 817 O O . SER A 1 104 ? -7.719 -10.398 -3.564 1 87.81 104 SER A O 1
ATOM 819 N N . LEU A 1 105 ? -6.48 -11.195 -5.16 1 89.94 105 LEU A N 1
ATOM 820 C CA . LEU A 1 105 ? -6.914 -12.57 -4.938 1 89.94 105 LEU A CA 1
ATOM 821 C C . LEU A 1 105 ? -5.871 -13.344 -4.141 1 89.94 105 LEU A C 1
ATOM 823 O O . LEU A 1 105 ? -5.895 -14.578 -4.121 1 89.94 105 LEU A O 1
ATOM 827 N N . ASP A 1 106 ? -4.898 -12.633 -3.586 1 88.25 106 ASP A N 1
ATOM 828 C CA . ASP A 1 106 ? -3.875 -13.18 -2.703 1 88.25 106 ASP A CA 1
ATOM 829 C C . ASP A 1 106 ? -2.885 -14.047 -3.482 1 88.25 106 ASP A C 1
ATOM 831 O O . ASP A 1 106 ? -2.428 -15.078 -2.988 1 88.25 106 ASP A O 1
ATOM 835 N N . GLU A 1 107 ? -2.682 -13.734 -4.664 1 90.81 107 GLU A N 1
ATOM 836 C CA . GLU A 1 107 ? -1.661 -14.375 -5.488 1 90.81 107 GLU A CA 1
ATOM 837 C C . GLU A 1 107 ? -0.399 -13.523 -5.566 1 90.81 107 GLU A C 1
ATOM 839 O O . GLU A 1 107 ? -0.479 -12.297 -5.676 1 90.81 107 GLU A O 1
ATOM 844 N N . ILE A 1 108 ? 0.699 -14.164 -5.539 1 94 108 ILE A N 1
ATOM 845 C CA . ILE A 1 108 ? 1.951 -13.445 -5.73 1 94 108 ILE A CA 1
ATOM 846 C C . ILE A 1 108 ? 1.935 -12.727 -7.078 1 94 108 ILE A C 1
ATOM 848 O O . ILE A 1 108 ? 1.496 -13.289 -8.086 1 94 108 ILE A O 1
ATOM 852 N N . THR A 1 109 ? 2.428 -11.461 -7.055 1 97.06 109 THR A N 1
ATOM 853 C CA . THR A 1 109 ? 2.629 -10.727 -8.297 1 97.06 109 THR A CA 1
ATOM 854 C C . THR A 1 109 ? 4.078 -10.844 -8.766 1 97.06 109 THR A C 1
ATOM 856 O O . THR A 1 109 ? 4.996 -10.414 -8.062 1 97.06 109 THR A O 1
ATOM 859 N N . PHE A 1 110 ? 4.23 -11.398 -9.945 1 97.88 110 PHE A N 1
ATOM 860 C CA . PHE A 1 110 ? 5.539 -11.539 -10.578 1 97.88 110 PHE A CA 1
ATOM 861 C C . PHE A 1 110 ? 5.703 -10.531 -11.711 1 97.88 110 PHE A C 1
ATOM 863 O O . PHE A 1 110 ? 4.742 -9.867 -12.102 1 97.88 110 PHE A O 1
ATOM 870 N N . LEU A 1 111 ? 6.938 -10.445 -12.133 1 97.94 111 LEU A N 1
ATOM 871 C CA . LEU A 1 111 ? 7.258 -9.703 -13.352 1 97.94 111 LEU A CA 1
ATOM 872 C C . LEU A 1 111 ? 7.926 -10.609 -14.383 1 97.94 111 LEU A C 1
ATOM 874 O O . LEU A 1 111 ? 8.82 -11.391 -14.039 1 97.94 111 LEU A O 1
ATOM 878 N N . ASP A 1 112 ? 7.438 -10.453 -15.617 1 97 112 ASP A N 1
ATOM 879 C CA . ASP A 1 112 ? 8.102 -11.211 -16.672 1 97 112 ASP A CA 1
ATOM 880 C C . ASP A 1 112 ? 9.25 -10.414 -17.281 1 97 112 ASP A C 1
ATOM 882 O O . ASP A 1 112 ? 9.609 -9.352 -16.781 1 97 112 ASP A O 1
ATOM 886 N N . GLU A 1 113 ? 9.891 -10.875 -18.312 1 94.38 113 GLU A N 1
ATOM 887 C CA . GLU A 1 113 ? 11.086 -10.289 -18.906 1 94.38 113 GLU A CA 1
ATOM 888 C C . GLU A 1 113 ? 10.797 -8.906 -19.484 1 94.38 113 GLU A C 1
ATOM 890 O O . GLU A 1 113 ? 11.695 -8.07 -19.594 1 94.38 113 GLU A O 1
ATOM 895 N N . ASP A 1 114 ? 9.531 -8.672 -19.828 1 94.75 114 ASP A N 1
ATOM 896 C CA . ASP A 1 114 ? 9.148 -7.383 -20.406 1 94.75 114 ASP A CA 1
ATOM 897 C C . ASP A 1 114 ? 8.719 -6.402 -19.312 1 94.75 114 ASP A C 1
ATOM 899 O O . ASP A 1 114 ? 8.383 -5.254 -19.594 1 94.75 114 ASP A O 1
ATOM 903 N N . GLY A 1 115 ? 8.625 -6.918 -18.094 1 94.38 115 GLY A N 1
ATOM 904 C CA . GLY A 1 115 ? 8.227 -6.055 -17 1 94.38 115 GLY A CA 1
ATOM 905 C C . GLY A 1 115 ? 6.73 -6.039 -16.766 1 94.38 115 GLY A C 1
ATOM 906 O O . GLY A 1 115 ? 6.219 -5.188 -16.031 1 94.38 115 GLY A O 1
ATOM 907 N N . GLU A 1 116 ? 6.062 -6.98 -17.391 1 96 116 GLU A N 1
ATOM 908 C CA . GLU A 1 116 ? 4.613 -7.062 -17.203 1 96 116 GLU A CA 1
ATOM 909 C C . GLU A 1 116 ? 4.266 -7.887 -15.977 1 96 116 GLU A C 1
ATOM 911 O O . GLU A 1 116 ? 4.957 -8.852 -15.648 1 96 116 GLU A O 1
ATOM 916 N N . PHE A 1 117 ? 3.184 -7.531 -15.391 1 97.31 117 PHE A N 1
ATOM 917 C CA . PHE A 1 117 ? 2.705 -8.25 -14.219 1 97.31 117 PHE A CA 1
ATOM 918 C C . PHE A 1 117 ? 2.15 -9.617 -14.609 1 97.31 117 PHE A C 1
ATOM 920 O O . PHE A 1 117 ? 1.439 -9.742 -15.609 1 97.31 117 PHE A O 1
ATOM 927 N N . VAL A 1 118 ? 2.508 -10.617 -13.773 1 97.31 118 VAL A N 1
ATOM 928 C CA . VAL A 1 118 ? 2.021 -11.984 -13.938 1 97.31 118 VAL A CA 1
ATOM 929 C C . VAL A 1 118 ? 1.556 -12.531 -12.586 1 97.31 118 VAL A C 1
ATOM 931 O O . VAL A 1 118 ? 2.312 -12.523 -11.617 1 97.31 118 VAL A O 1
ATOM 934 N N . ASP A 1 119 ? 0.371 -13.016 -12.586 1 95.06 119 ASP A N 1
ATOM 935 C CA . ASP A 1 119 ? -0.148 -13.586 -11.352 1 95.06 119 ASP A CA 1
ATOM 936 C C . ASP A 1 119 ? 0.375 -15.008 -11.133 1 95.06 119 ASP A C 1
ATOM 938 O O . ASP A 1 119 ? 0.68 -15.711 -12.094 1 95.06 119 ASP A O 1
ATOM 942 N N . GLU A 1 120 ? 0.364 -15.406 -9.938 1 94.75 120 GLU A N 1
ATOM 943 C CA . GLU A 1 120 ? 0.837 -16.719 -9.516 1 94.75 120 GLU A CA 1
ATOM 944 C C . GLU A 1 120 ? 0.113 -17.828 -10.273 1 94.75 120 GLU A C 1
ATOM 946 O O . GLU A 1 120 ? 0.711 -18.859 -10.594 1 94.75 120 GLU A O 1
ATOM 951 N N . SER A 1 121 ? -1.177 -17.656 -10.578 1 92.38 121 SER A N 1
ATOM 952 C CA . SER A 1 121 ? -1.973 -18.688 -11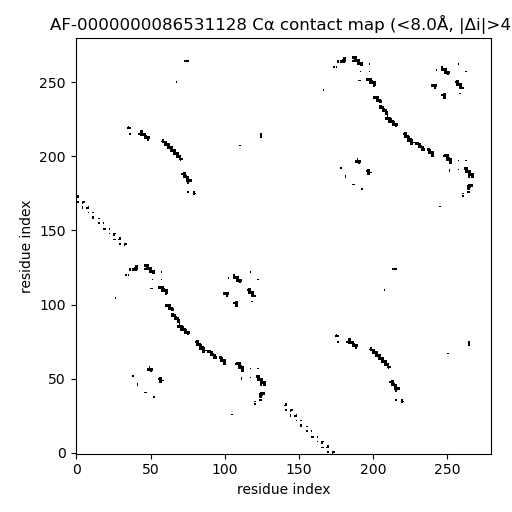.242 1 92.38 121 SER A CA 1
ATOM 953 C C . SER A 1 121 ? -1.612 -18.797 -12.719 1 92.38 121 SER A C 1
ATOM 955 O O . SER A 1 121 ? -2.041 -19.734 -13.398 1 92.38 121 SER A O 1
ATOM 957 N N . GLN A 1 122 ? -0.775 -17.891 -13.227 1 94.81 122 GLN A N 1
ATOM 958 C CA . GLN A 1 122 ? -0.463 -17.844 -14.656 1 94.81 122 GLN A CA 1
ATOM 959 C C . GLN A 1 122 ? 0.99 -18.234 -14.906 1 94.81 122 GLN A C 1
ATOM 961 O O . GLN A 1 122 ? 1.562 -17.859 -15.938 1 94.81 122 GLN A O 1
ATOM 966 N N . VAL A 1 123 ? 1.503 -18.891 -13.914 1 97.25 123 VAL A N 1
ATOM 967 C CA . VAL A 1 123 ? 2.893 -19.312 -14.086 1 97.25 123 VAL A CA 1
ATOM 968 C C . VAL A 1 123 ? 3.006 -20.828 -13.93 1 97.25 123 VAL A C 1
ATOM 970 O O . VAL A 1 123 ? 2.096 -21.469 -13.406 1 97.25 123 VAL A O 1
ATOM 973 N N . LYS A 1 124 ? 4.109 -21.359 -14.43 1 97.31 124 LYS A N 1
ATOM 974 C CA . LYS A 1 124 ? 4.492 -22.75 -14.266 1 97.31 124 LYS A CA 1
ATOM 975 C C . LYS A 1 124 ? 6 -22.891 -14.094 1 97.31 124 LYS A C 1
ATOM 977 O O . LYS A 1 124 ? 6.762 -22.016 -14.5 1 97.31 124 LYS A O 1
ATOM 982 N N . VAL A 1 125 ? 6.41 -23.953 -13.477 1 97.62 125 VAL A N 1
ATOM 983 C CA . VAL A 1 125 ? 7.82 -24.266 -13.258 1 97.62 125 VAL A CA 1
ATOM 984 C C . VAL A 1 125 ? 8.297 -25.25 -14.328 1 97.62 125 VAL A C 1
ATOM 986 O O . VAL A 1 125 ? 7.66 -26.281 -14.562 1 97.62 125 VAL A O 1
ATOM 989 N N . ILE A 1 126 ? 9.359 -24.922 -14.953 1 97.25 126 ILE A N 1
ATOM 990 C CA . ILE A 1 126 ? 9.914 -25.828 -15.961 1 97.25 126 ILE A CA 1
ATOM 991 C C . ILE A 1 126 ? 11.352 -26.188 -15.594 1 97.25 126 ILE A C 1
ATOM 993 O O . ILE A 1 126 ? 11.953 -25.562 -14.719 1 97.25 126 ILE A O 1
ATOM 997 N N . SER A 1 127 ? 11.867 -27.234 -16.281 1 94.06 127 SER A N 1
ATOM 998 C CA . SER A 1 127 ? 13.203 -27.75 -15.984 1 94.06 127 SER A CA 1
ATOM 999 C C . SER A 1 127 ? 14.266 -26.688 -16.266 1 94.06 127 SER A C 1
ATOM 1001 O O . SER A 1 127 ? 14.148 -25.922 -17.219 1 94.06 127 SER A O 1
ATOM 1003 N N . LEU A 1 128 ? 15.234 -26.562 -15.336 1 83.19 128 LEU A N 1
ATOM 1004 C CA . LEU A 1 128 ? 16.359 -25.656 -15.523 1 83.19 128 LEU A CA 1
ATOM 1005 C C . LEU A 1 128 ? 17.203 -26.078 -16.734 1 83.19 128 LEU A C 1
ATOM 1007 O O . LEU A 1 128 ? 17.875 -25.25 -17.344 1 83.19 128 LEU A O 1
ATOM 1011 N N . GLU A 1 129 ? 17.219 -27.406 -16.969 1 72.75 129 GLU A N 1
ATOM 1012 C CA . GLU A 1 129 ? 18 -27.969 -18.062 1 72.75 129 GLU A CA 1
ATOM 1013 C C . GLU A 1 129 ? 17.328 -27.734 -19.406 1 72.75 129 GLU A C 1
ATOM 1015 O O . GLU A 1 129 ? 16.094 -27.719 -19.5 1 72.75 129 GLU A O 1
ATOM 1020 N N . ARG A 1 130 ? 17.688 -26.734 -20.234 1 55.31 130 ARG A N 1
ATOM 1021 C CA . ARG A 1 130 ? 17.188 -26.562 -21.594 1 55.31 130 ARG A CA 1
ATOM 1022 C C . ARG A 1 130 ? 16.844 -27.891 -22.219 1 55.31 130 ARG A C 1
ATOM 1024 O O . ARG A 1 130 ? 17.703 -28.766 -22.359 1 55.31 130 ARG A O 1
ATOM 1031 N N . GLY A 1 131 ? 15.711 -28.625 -21.828 1 43.59 131 GLY A N 1
ATOM 1032 C CA . GLY A 1 131 ? 15.602 -29.672 -22.828 1 43.59 131 GLY A CA 1
ATOM 1033 C C . GLY A 1 131 ? 15.812 -29.188 -24.25 1 43.59 131 GLY A C 1
ATOM 1034 O O . GLY A 1 131 ? 15.703 -27.984 -24.516 1 43.59 131 GLY A O 1
ATOM 1035 N N . PRO A 1 132 ? 16.641 -29.891 -25.047 1 42.47 132 PRO A N 1
ATOM 1036 C CA . PRO A 1 132 ? 16.797 -29.531 -26.453 1 42.47 132 PRO A CA 1
ATOM 1037 C C . PRO A 1 132 ? 15.492 -29.094 -27.094 1 42.47 132 PRO A C 1
ATOM 1039 O O . PRO A 1 132 ? 14.414 -29.5 -26.656 1 42.47 132 PRO A O 1
ATOM 1042 N N . ASP A 1 133 ? 15.32 -27.812 -27.531 1 40.66 133 ASP A N 1
ATOM 1043 C CA . ASP A 1 133 ? 14.289 -27.5 -28.5 1 40.66 133 ASP A CA 1
ATOM 1044 C C . ASP A 1 133 ? 13.906 -28.75 -29.312 1 40.66 133 ASP A C 1
ATOM 1046 O O . ASP A 1 133 ? 14.734 -29.297 -30.031 1 40.66 133 ASP A O 1
ATOM 1050 N N . ALA A 1 134 ? 13.172 -29.656 -28.828 1 38.88 134 ALA A N 1
ATOM 1051 C CA . ALA A 1 134 ? 12.625 -30.625 -29.781 1 38.88 134 ALA A CA 1
ATOM 1052 C C . ALA A 1 134 ? 12.234 -29.922 -31.078 1 38.88 134 ALA A C 1
ATOM 1054 O O . ALA A 1 134 ? 11.25 -29.172 -31.125 1 38.88 134 ALA A O 1
ATOM 1055 N N . GLY A 1 135 ? 13.172 -29.391 -31.844 1 35.31 135 GLY A N 1
ATOM 1056 C CA . GLY A 1 135 ? 12.961 -29.047 -33.25 1 35.31 135 GLY A CA 1
ATOM 1057 C C . GLY A 1 135 ? 11.992 -29.984 -33.938 1 35.31 135 GLY A C 1
ATOM 1058 O O . GLY A 1 135 ? 12.055 -31.203 -33.75 1 35.31 135 GLY A O 1
ATOM 1059 N N . GLU A 1 136 ? 10.75 -29.516 -34.125 1 39.12 136 GLU A N 1
ATOM 1060 C CA . GLU A 1 136 ? 9.797 -30.094 -35.062 1 39.12 136 GLU A CA 1
ATOM 1061 C C . GLU A 1 136 ? 10.508 -30.672 -36.281 1 39.12 136 GLU A C 1
ATOM 1063 O O . GLU A 1 136 ? 11.211 -29.953 -37 1 39.12 136 GLU A O 1
ATOM 1068 N N . ASP A 1 137 ? 10.977 -31.891 -36.25 1 35.44 137 ASP A N 1
ATOM 1069 C CA . ASP A 1 137 ? 11.203 -32.594 -37.5 1 35.44 137 ASP A CA 1
ATOM 1070 C C . ASP A 1 137 ? 10.047 -32.375 -38.5 1 35.44 137 ASP A C 1
ATOM 1072 O O . ASP A 1 137 ? 8.922 -32.812 -38.25 1 35.44 137 ASP A O 1
ATOM 1076 N N . THR A 1 138 ? 10.023 -31.156 -39.188 1 34.5 138 THR A N 1
ATOM 1077 C CA . THR A 1 138 ? 9.258 -31.078 -40.438 1 34.5 138 THR A CA 1
ATOM 1078 C C . THR A 1 138 ? 9.492 -32.312 -41.281 1 34.5 138 THR A C 1
ATOM 1080 O O . THR A 1 138 ? 10.617 -32.594 -41.719 1 34.5 138 THR A O 1
ATOM 1083 N N . ALA A 1 139 ? 8.734 -33.375 -41.125 1 39.38 139 ALA A N 1
ATOM 1084 C CA . ALA A 1 139 ? 8.484 -34.406 -42.156 1 39.38 139 ALA A CA 1
ATOM 1085 C C . ALA A 1 139 ? 8.195 -33.75 -43.5 1 39.38 139 ALA A C 1
ATOM 1087 O O . ALA A 1 139 ? 7.156 -33.125 -43.688 1 39.38 139 ALA A O 1
ATOM 1088 N N . GLY A 1 140 ? 9.172 -32.844 -44.031 1 27.08 140 GLY A N 1
ATOM 1089 C CA . GLY A 1 140 ? 9.227 -33.062 -45.469 1 27.08 140 GLY A CA 1
ATOM 1090 C C . GLY A 1 140 ? 9.992 -34.312 -45.844 1 27.08 140 GLY A C 1
ATOM 1091 O O . GLY A 1 140 ? 10.805 -34.812 -45.062 1 27.08 140 GLY A O 1
ATOM 1092 N N . MET B 1 1 ? -14.523 -23.953 -12.57 1 73.19 1 MET B N 1
ATOM 1093 C CA . MET B 1 1 ? -14.445 -24.469 -11.211 1 73.19 1 MET B CA 1
ATOM 1094 C C . MET B 1 1 ? -14.43 -23.344 -10.188 1 73.19 1 MET B C 1
ATOM 1096 O O . MET B 1 1 ? -15.094 -23.422 -9.156 1 73.19 1 MET B O 1
ATOM 1100 N N . THR B 1 2 ? -13.906 -22.172 -10.523 1 79.88 2 THR B N 1
ATOM 1101 C CA . THR B 1 2 ? -13.805 -21.078 -9.562 1 79.88 2 THR B CA 1
ATOM 1102 C C . THR B 1 2 ? -14.906 -20.047 -9.797 1 79.88 2 THR B C 1
ATOM 1104 O O . THR B 1 2 ? -14.961 -19.031 -9.109 1 79.88 2 THR B O 1
ATOM 1107 N N . ASP B 1 3 ? -15.789 -20.406 -10.602 1 85.5 3 ASP B N 1
ATOM 1108 C CA . ASP B 1 3 ? -16.766 -19.422 -11.062 1 85.5 3 ASP B CA 1
ATOM 1109 C C . ASP B 1 3 ? -17.594 -18.891 -9.906 1 85.5 3 ASP B C 1
ATOM 1111 O O . ASP B 1 3 ? -17.797 -17.672 -9.781 1 85.5 3 ASP B O 1
ATOM 1115 N N . HIS B 1 4 ? -18.109 -19.844 -9.117 1 87.44 4 HIS B N 1
ATOM 1116 C CA . HIS B 1 4 ? -18.922 -19.422 -7.988 1 87.44 4 HIS B CA 1
ATOM 1117 C C . HIS B 1 4 ? -18.156 -18.484 -7.062 1 87.44 4 HIS B C 1
ATOM 1119 O O . HIS B 1 4 ? -18.672 -17.453 -6.664 1 87.44 4 HIS B O 1
ATOM 1125 N N . PHE B 1 5 ? -16.938 -18.781 -6.816 1 88.94 5 PHE B N 1
ATOM 1126 C CA . PHE B 1 5 ? -16.109 -17.938 -5.977 1 88.94 5 PHE B CA 1
ATOM 1127 C C . PHE B 1 5 ? -15.875 -16.578 -6.637 1 88.94 5 PHE B C 1
ATOM 1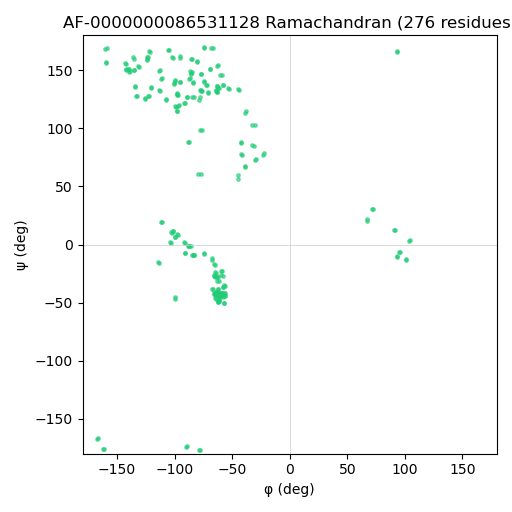129 O O . PHE B 1 5 ? -16 -15.539 -5.988 1 88.94 5 PHE B O 1
ATOM 1136 N N . ASP B 1 6 ? -15.641 -16.594 -7.891 1 90.62 6 ASP B N 1
ATOM 1137 C CA . ASP B 1 6 ? -15.336 -15.359 -8.617 1 90.62 6 ASP B CA 1
ATOM 1138 C C . ASP B 1 6 ? -16.516 -14.391 -8.594 1 90.62 6 ASP B C 1
ATOM 1140 O O . ASP B 1 6 ? -16.328 -13.188 -8.43 1 90.62 6 ASP B O 1
ATOM 1144 N N . ARG B 1 7 ? -17.672 -14.898 -8.758 1 93.12 7 ARG B N 1
ATOM 1145 C CA . ARG B 1 7 ? -18.875 -14.062 -8.758 1 93.12 7 ARG B CA 1
ATOM 1146 C C . ARG B 1 7 ? -19.078 -13.406 -7.398 1 93.12 7 ARG B C 1
ATOM 1148 O O . ARG B 1 7 ? -19.344 -12.211 -7.316 1 93.12 7 ARG B O 1
ATOM 1155 N N . HIS B 1 8 ? -18.953 -14.188 -6.34 1 94.44 8 HIS B N 1
ATOM 1156 C CA . HIS B 1 8 ? -19.172 -13.656 -5 1 94.44 8 HIS B CA 1
ATOM 1157 C C . HIS B 1 8 ? -18.094 -12.648 -4.625 1 94.44 8 HIS B C 1
ATOM 1159 O O . HIS B 1 8 ? -18.375 -11.625 -4.008 1 94.44 8 HIS B O 1
ATOM 1165 N N . ILE B 1 9 ? -16.906 -12.93 -5.023 1 94.38 9 ILE B N 1
ATOM 1166 C CA . ILE B 1 9 ? -15.805 -12 -4.766 1 94.38 9 ILE B CA 1
ATOM 1167 C C . ILE B 1 9 ? -16.062 -10.68 -5.492 1 94.38 9 ILE B C 1
ATOM 1169 O O . ILE B 1 9 ? -15.891 -9.602 -4.914 1 94.38 9 ILE B O 1
ATOM 1173 N N . ARG B 1 10 ? -16.5 -10.797 -6.664 1 94.56 10 ARG B N 1
ATOM 1174 C CA . ARG B 1 10 ? -16.797 -9.594 -7.441 1 94.56 10 ARG B CA 1
ATOM 1175 C C . ARG B 1 10 ? -17.875 -8.758 -6.773 1 94.56 10 ARG B C 1
ATOM 1177 O O . ARG B 1 10 ? -17.766 -7.531 -6.711 1 94.56 10 ARG B O 1
ATOM 1184 N N . LEU B 1 11 ? -18.891 -9.391 -6.285 1 96 11 LEU B N 1
ATOM 1185 C CA . LEU B 1 11 ? -19.984 -8.688 -5.621 1 96 11 LEU B CA 1
ATOM 1186 C C . LEU B 1 11 ? -19.5 -7.98 -4.363 1 96 11 LEU B C 1
ATOM 1188 O O . LEU B 1 11 ? -19.859 -6.832 -4.102 1 96 11 LEU B O 1
ATOM 1192 N N . ILE B 1 12 ? -18.703 -8.664 -3.662 1 96.38 12 ILE B N 1
ATOM 1193 C CA . ILE B 1 12 ? -18.141 -8.07 -2.457 1 96.38 12 ILE B CA 1
ATOM 1194 C C . ILE B 1 12 ? -17.25 -6.879 -2.836 1 96.38 12 ILE B C 1
ATOM 1196 O O . ILE B 1 12 ? -17.312 -5.828 -2.193 1 96.38 12 ILE B O 1
ATOM 1200 N N . ASP B 1 13 ? -16.469 -7.051 -3.863 1 95.75 13 ASP B N 1
ATOM 1201 C CA . ASP B 1 13 ? -15.594 -5.977 -4.316 1 95.75 13 ASP B CA 1
ATOM 1202 C C . ASP B 1 13 ? -16.406 -4.746 -4.727 1 95.75 13 ASP B C 1
ATOM 1204 O O . ASP B 1 13 ? -16.016 -3.615 -4.445 1 95.75 13 ASP B O 1
ATOM 1208 N N . GLU B 1 14 ? -17.453 -4.961 -5.387 1 96.88 14 GLU B N 1
ATOM 1209 C CA . GLU B 1 14 ? -18.312 -3.861 -5.797 1 96.88 14 GLU B CA 1
ATOM 1210 C C . GLU B 1 14 ? -18.906 -3.137 -4.586 1 96.88 14 GLU B C 1
ATOM 1212 O O . GLU B 1 14 ? -18.969 -1.906 -4.566 1 96.88 14 GLU B O 1
ATOM 1217 N N . GLU B 1 15 ? -19.344 -3.895 -3.656 1 97.56 15 GLU B N 1
ATOM 1218 C CA . GLU B 1 15 ? -19.875 -3.291 -2.441 1 97.56 15 GLU B CA 1
ATOM 1219 C C . GLU B 1 15 ? -18.812 -2.5 -1.695 1 97.56 15 GLU B C 1
ATOM 1221 O O . GLU B 1 15 ? -19.062 -1.39 -1.226 1 97.56 15 GLU B O 1
ATOM 1226 N N . ILE B 1 16 ? -17.641 -3.072 -1.623 1 96.88 16 ILE B N 1
ATOM 1227 C CA . ILE B 1 16 ? -16.547 -2.381 -0.96 1 96.88 16 ILE B CA 1
ATOM 1228 C C . ILE B 1 16 ? -16.219 -1.087 -1.706 1 96.88 16 ILE B C 1
ATOM 1230 O O . ILE B 1 16 ? -15.992 -0.046 -1.086 1 96.88 16 ILE B O 1
ATOM 1234 N N . ALA B 1 17 ? -16.234 -1.169 -2.963 1 96.19 17 ALA B N 1
ATOM 1235 C CA . ALA B 1 17 ? -15.969 0.022 -3.764 1 96.19 17 ALA B CA 1
ATOM 1236 C C . ALA B 1 17 ? -17 1.11 -3.504 1 96.19 17 ALA B C 1
ATOM 1238 O O . ALA B 1 17 ? -16.656 2.287 -3.375 1 96.19 17 ALA B O 1
ATOM 1239 N N . ARG B 1 18 ? -18.219 0.73 -3.443 1 97.19 18 ARG B N 1
ATOM 1240 C CA . ARG B 1 18 ? -19.281 1.683 -3.158 1 97.19 18 ARG B CA 1
ATOM 1241 C C . ARG B 1 18 ? -19.094 2.322 -1.787 1 97.19 18 ARG B C 1
ATOM 1243 O O . ARG B 1 18 ? -19.25 3.537 -1.638 1 97.19 18 ARG B O 1
ATOM 1250 N N . LEU B 1 19 ? -18.797 1.513 -0.843 1 96.81 19 LEU B N 1
ATOM 1251 C CA . LEU B 1 19 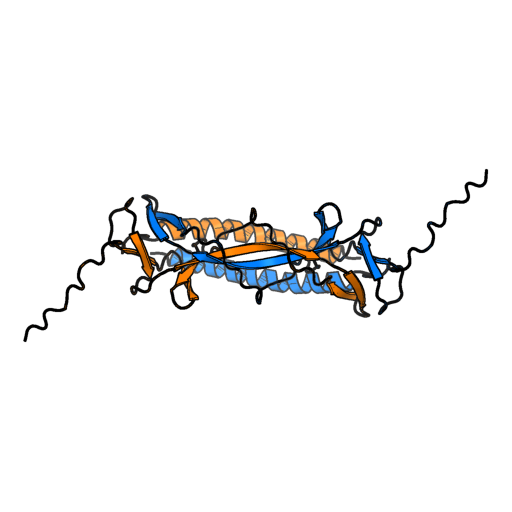? -18.578 2.008 0.511 1 96.81 19 LEU B CA 1
ATOM 1252 C C . LEU B 1 19 ? -17.375 2.941 0.558 1 96.81 19 LEU B C 1
ATOM 1254 O O . LEU B 1 19 ? -17.406 3.963 1.249 1 96.81 19 LEU B O 1
ATOM 1258 N N . LYS B 1 20 ? -16.344 2.555 -0.159 1 95.62 20 LYS B N 1
ATOM 1259 C CA . LYS B 1 20 ? -15.148 3.391 -0.203 1 95.62 20 LYS B CA 1
ATOM 1260 C C . LYS B 1 20 ? -15.445 4.75 -0.823 1 95.62 20 LYS B C 1
ATOM 1262 O O . LYS B 1 20 ? -14.906 5.77 -0.388 1 95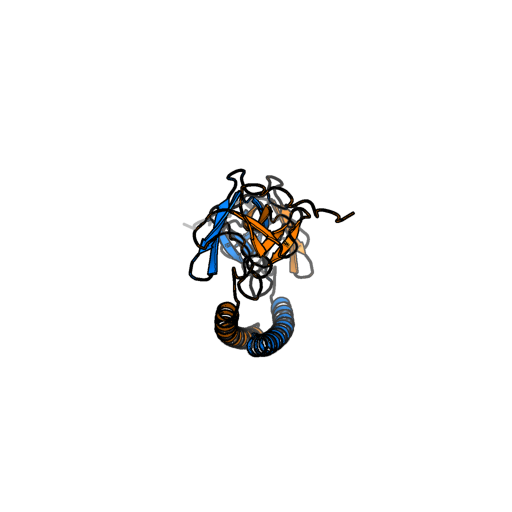.62 20 LYS B O 1
ATOM 1267 N N . GLU B 1 21 ? -16.266 4.777 -1.819 1 95.38 21 GLU B N 1
ATOM 1268 C CA . GLU B 1 21 ? -16.672 6.039 -2.428 1 95.38 21 GLU B CA 1
ATOM 1269 C C . GLU B 1 21 ? -17.391 6.93 -1.421 1 95.38 21 GLU B C 1
ATOM 1271 O O . GLU B 1 21 ? -17.109 8.125 -1.328 1 95.38 21 GLU B O 1
ATOM 1276 N N . LYS B 1 22 ? -18.312 6.328 -0.764 1 96.38 22 LYS B N 1
ATOM 1277 C CA . LYS B 1 22 ? -19 7.062 0.285 1 96.38 22 LYS B CA 1
ATOM 1278 C C . LYS B 1 22 ? -18.031 7.559 1.352 1 96.38 22 LYS B C 1
ATOM 1280 O O . LYS B 1 22 ? -18.141 8.695 1.819 1 96.38 22 LYS B O 1
ATOM 1285 N N . ARG B 1 23 ? -17.125 6.676 1.682 1 95.94 23 ARG B N 1
ATOM 1286 C CA . ARG B 1 23 ? -16.125 7.012 2.695 1 95.94 23 ARG B CA 1
ATOM 1287 C C . ARG B 1 23 ? -15.305 8.227 2.273 1 95.94 23 ARG B C 1
ATOM 1289 O O . ARG B 1 23 ? -15.031 9.109 3.088 1 95.94 23 ARG B O 1
ATOM 1296 N N . VAL B 1 24 ? -14.914 8.242 1.042 1 93.62 24 VAL B N 1
ATOM 1297 C CA . VAL B 1 24 ? -14.102 9.336 0.519 1 93.62 24 VAL B CA 1
ATOM 1298 C C . VAL B 1 24 ? -14.828 10.664 0.709 1 93.62 24 VAL B C 1
ATOM 1300 O O . VAL B 1 24 ? -14.227 11.648 1.135 1 93.62 24 VAL B O 1
ATOM 1303 N N . THR B 1 25 ? -16.047 10.688 0.409 1 94.31 25 THR B N 1
ATOM 1304 C CA . THR B 1 25 ? -16.844 11.898 0.551 1 94.31 25 THR B CA 1
ATOM 1305 C C . THR B 1 25 ? -16.906 12.344 2.01 1 94.31 25 THR B C 1
ATOM 1307 O O . THR B 1 25 ? -16.766 13.539 2.303 1 94.31 25 THR B O 1
ATOM 1310 N N . LEU B 1 26 ? -17.094 11.438 2.875 1 94.12 26 LEU B N 1
ATOM 1311 C CA . LEU B 1 26 ? -17.156 11.734 4.301 1 94.12 26 LEU B CA 1
ATOM 1312 C C . LEU B 1 26 ? -15.805 12.25 4.805 1 94.12 26 LEU B C 1
ATOM 1314 O O . LEU B 1 26 ? -15.75 13.203 5.59 1 94.12 26 LEU B O 1
ATOM 1318 N N . VAL B 1 27 ? -14.758 11.617 4.371 1 93.06 27 VAL B N 1
ATOM 1319 C CA . VAL B 1 27 ? -13.414 12.008 4.781 1 93.06 27 VAL B CA 1
ATOM 1320 C C . VAL B 1 27 ? -13.125 13.43 4.312 1 93.06 27 VAL B C 1
ATOM 1322 O O . VAL B 1 27 ? -12.562 14.234 5.059 1 93.06 27 VAL B O 1
ATOM 1325 N N . ARG B 1 28 ? -13.508 13.734 3.094 1 89 28 ARG B N 1
ATOM 1326 C CA . ARG B 1 28 ? -13.328 15.078 2.561 1 89 28 ARG B CA 1
ATOM 1327 C C . ARG B 1 28 ? -14.117 16.094 3.377 1 89 28 ARG B C 1
ATOM 1329 O O . ARG B 1 28 ? -13.609 17.172 3.691 1 89 28 ARG B O 1
ATOM 1336 N N . GLY B 1 29 ? -15.391 15.766 3.619 1 89.12 29 GLY B N 1
ATOM 1337 C CA . GLY B 1 29 ? -16.188 16.625 4.469 1 89.12 29 GLY B CA 1
ATOM 1338 C C . GLY B 1 29 ? -15.586 16.844 5.84 1 89.12 29 GLY B C 1
ATOM 1339 O O . GLY B 1 29 ? -15.57 17.969 6.344 1 89.12 29 GLY B O 1
ATOM 1340 N N . ARG B 1 30 ? -15.078 15.797 6.473 1 90.31 30 ARG B N 1
ATOM 1341 C CA . ARG B 1 30 ? -14.406 15.875 7.766 1 90.31 30 ARG B CA 1
ATOM 1342 C C . ARG B 1 30 ? -13.227 16.844 7.715 1 90.31 30 ARG B C 1
ATOM 1344 O O . ARG B 1 30 ? -13.047 17.656 8.617 1 90.31 30 ARG B O 1
ATOM 1351 N N . LYS B 1 31 ? -12.383 16.625 6.695 1 85.44 31 LYS B N 1
ATOM 1352 C CA . LYS B 1 31 ? -11.164 17.422 6.574 1 85.44 31 LYS B CA 1
ATOM 1353 C C . LYS B 1 31 ? -11.484 18.906 6.496 1 85.44 31 LYS B C 1
ATOM 1355 O O . LYS B 1 31 ? -10.75 19.734 7.051 1 85.44 31 LYS B O 1
ATOM 1360 N N . LYS B 1 32 ? -12.547 19.281 5.852 1 85.06 32 LYS B N 1
ATOM 1361 C CA . LYS B 1 32 ? -12.969 20.672 5.734 1 85.06 32 LYS B CA 1
ATOM 1362 C C . LYS B 1 32 ? -13.328 21.266 7.098 1 85.06 32 LYS B C 1
ATOM 1364 O O . LYS B 1 32 ? -13.266 22.484 7.289 1 85.06 32 LYS B O 1
ATOM 1369 N N . CYS B 1 33 ? -13.727 20.391 7.953 1 87 33 CYS B N 1
ATOM 1370 C CA . CYS B 1 33 ? -14.148 20.844 9.273 1 87 33 CYS B CA 1
ATOM 1371 C C . CYS B 1 33 ? -12.961 20.984 10.211 1 87 33 CYS B C 1
ATOM 1373 O O . CYS B 1 33 ? -13.102 21.484 11.328 1 87 33 CYS B O 1
ATOM 1375 N N . LEU B 1 34 ? -11.828 20.453 9.648 1 85.12 34 LEU B N 1
ATOM 1376 C CA . LEU B 1 34 ? -10.641 20.531 10.5 1 85.12 34 LEU B CA 1
ATOM 1377 C C . LEU B 1 34 ? -10.055 21.938 10.484 1 85.12 34 LEU B C 1
ATOM 1379 O O . LEU B 1 34 ? -10.109 22.625 9.461 1 85.12 34 LEU B O 1
ATOM 1383 N N . LYS B 1 35 ? -9.828 22.578 11.484 1 84.12 35 LYS B N 1
ATOM 1384 C CA . LYS B 1 35 ? -9.172 23.891 11.578 1 84.12 35 LYS B CA 1
ATOM 1385 C C . LYS B 1 35 ? -7.652 23.75 11.477 1 84.12 35 LYS B C 1
ATOM 1387 O O . LYS B 1 35 ? -6.93 24.141 12.391 1 84.12 35 LYS B O 1
ATOM 1392 N N . LEU B 1 36 ? -7.258 23.172 10.227 1 87.75 36 LEU B N 1
ATOM 1393 C CA . LEU B 1 36 ? -5.828 22.953 10.039 1 87.75 36 LEU B CA 1
ATOM 1394 C C . LEU B 1 36 ? -5.074 24.281 10.055 1 87.75 36 LEU B C 1
ATOM 1396 O O . LEU B 1 36 ? -5.523 25.266 9.445 1 87.75 36 LEU B O 1
ATOM 1400 N N . GLY B 1 37 ? -4.051 24.297 10.812 1 90.44 37 GLY B N 1
ATOM 1401 C CA . GLY B 1 37 ? -3.223 25.5 10.875 1 90.44 37 GLY B CA 1
ATOM 1402 C C . GLY B 1 37 ? -3.594 26.422 12.023 1 90.44 37 GLY B C 1
ATOM 1403 O O . GLY B 1 37 ? -2.951 27.453 12.227 1 90.44 37 GLY B O 1
ATOM 1404 N N . GLN B 1 38 ? -4.656 26.094 12.703 1 91.12 38 GLN B N 1
ATOM 1405 C CA . GLN B 1 38 ? -5.129 26.969 13.773 1 91.12 38 GLN B CA 1
ATOM 1406 C C . GLN B 1 38 ? -4.055 27.156 14.844 1 91.12 38 GLN B C 1
ATOM 1408 O O . GLN B 1 38 ? -4.047 28.172 15.547 1 91.12 38 GLN B O 1
ATOM 1413 N N . HIS B 1 39 ? -3.141 26.266 14.961 1 93.56 39 HIS B N 1
ATOM 1414 C CA . HIS B 1 39 ? -2.127 26.328 16 1 93.56 39 HIS B CA 1
ATOM 1415 C C . HIS B 1 39 ? -0.785 26.781 15.445 1 93.56 39 HIS B C 1
ATOM 1417 O O . HIS B 1 39 ? 0.224 26.781 16.156 1 93.56 39 HIS B O 1
ATOM 1423 N N . ASP B 1 40 ? -0.751 27.078 14.172 1 95.88 40 ASP B N 1
ATOM 1424 C CA . ASP B 1 40 ? 0.499 27.516 13.547 1 95.88 40 ASP B CA 1
ATOM 1425 C C . ASP B 1 40 ? 1.038 28.781 14.219 1 95.88 40 ASP B C 1
ATOM 1427 O O . ASP B 1 40 ? 0.265 29.625 14.656 1 95.88 40 ASP B O 1
ATOM 1431 N N . GLY B 1 41 ? 2.346 28.859 14.266 1 95.81 41 GLY B N 1
ATOM 1432 C CA . GLY B 1 41 ? 3.004 30.016 14.836 1 95.81 41 GLY B CA 1
ATOM 1433 C C . GLY B 1 41 ? 3.498 31 13.797 1 95.81 41 GLY B C 1
ATOM 1434 O O . GLY B 1 41 ? 4.258 31.922 14.109 1 95.81 41 GLY B O 1
ATOM 1435 N N . VAL B 1 42 ? 3.18 30.781 12.555 1 96.44 42 VAL B N 1
ATOM 1436 C CA . VAL B 1 42 ? 3.543 31.641 11.438 1 96.44 42 VAL B CA 1
ATOM 1437 C C . VAL B 1 42 ? 2.312 31.922 10.578 1 96.44 42 VAL B C 1
ATOM 1439 O O . VAL B 1 42 ? 1.356 31.141 10.578 1 96.44 42 VAL B O 1
ATOM 1442 N N . PRO B 1 43 ? 2.299 33.062 9.883 1 95.75 43 PRO B N 1
ATOM 1443 C CA . PRO B 1 43 ? 1.175 33.344 8.984 1 95.75 43 PRO B CA 1
ATOM 1444 C C . PRO B 1 43 ? 1.073 32.312 7.844 1 95.75 43 PRO B C 1
ATOM 1446 O O . PRO B 1 43 ? 2.084 31.75 7.434 1 95.75 43 PRO B O 1
ATOM 1449 N N . VAL B 1 44 ? -0.073 32.156 7.355 1 95.5 44 VAL B N 1
ATOM 1450 C CA . VAL B 1 44 ? -0.303 31.344 6.168 1 95.5 44 VAL B CA 1
ATOM 1451 C C . VAL B 1 44 ? 0.604 31.812 5.031 1 95.5 44 VAL B C 1
ATOM 1453 O O . VAL B 1 44 ? 0.76 33.031 4.812 1 95.5 44 VAL B O 1
ATOM 1456 N N . GLY B 1 45 ? 1.235 30.859 4.344 1 96.19 45 GLY B N 1
ATOM 1457 C CA . GLY B 1 45 ? 2.105 31.203 3.227 1 96.19 45 GLY B CA 1
ATOM 1458 C C . GLY B 1 45 ? 3.559 31.359 3.631 1 96.19 45 GLY B C 1
ATOM 1459 O O . GLY B 1 45 ? 4.438 31.484 2.773 1 96.19 45 GLY B O 1
ATOM 1460 N N . SER B 1 46 ? 3.787 31.391 4.918 1 96.31 46 SER B N 1
ATOM 1461 C CA . SER B 1 46 ? 5.156 31.531 5.402 1 96.31 46 SER B CA 1
ATOM 1462 C C . SER B 1 46 ? 5.77 30.156 5.711 1 96.31 46 SER B C 1
ATOM 1464 O O . SER B 1 46 ? 5.117 29.312 6.312 1 96.31 46 SER B O 1
ATOM 1466 N N . ALA B 1 47 ? 6.992 30.031 5.367 1 96.25 47 ALA B N 1
ATOM 1467 C CA . ALA B 1 47 ? 7.703 28.797 5.648 1 96.25 47 ALA B CA 1
ATOM 1468 C C . ALA B 1 47 ? 8.117 28.719 7.117 1 96.25 47 ALA B C 1
ATOM 1470 O O . ALA B 1 47 ? 8.391 29.75 7.746 1 96.25 47 ALA B O 1
ATOM 1471 N N . GLY B 1 48 ? 8.117 27.453 7.621 1 97.44 48 GLY B N 1
ATOM 1472 C CA . GLY B 1 48 ? 8.555 27.188 8.984 1 97.44 48 GLY B CA 1
ATOM 1473 C C . GLY B 1 48 ? 8.891 25.734 9.234 1 97.44 48 GLY B C 1
ATOM 1474 O O . GLY B 1 48 ? 8.977 24.938 8.297 1 97.44 48 GLY B O 1
ATOM 1475 N N . LYS B 1 49 ? 9.219 25.5 10.531 1 97.12 49 LYS B N 1
ATOM 1476 C CA . LYS B 1 49 ? 9.469 24.125 10.953 1 97.12 49 LYS B CA 1
ATOM 1477 C C . LYS B 1 49 ? 8.164 23.406 11.305 1 97.12 49 LYS B C 1
ATOM 1479 O O . LYS B 1 49 ? 7.27 24 11.906 1 97.12 49 LYS B O 1
ATOM 1484 N N . LEU B 1 50 ? 8.156 22.203 10.875 1 97.44 50 LEU B N 1
ATOM 1485 C CA . LEU B 1 50 ? 7.004 21.391 11.242 1 97.44 50 LEU B CA 1
ATOM 1486 C C . LEU B 1 50 ? 7.238 20.672 12.57 1 97.44 50 LEU B C 1
ATOM 1488 O O . LEU B 1 50 ? 8.289 20.062 12.773 1 97.44 50 LEU B O 1
ATOM 1492 N N . VAL B 1 51 ? 6.316 20.828 13.492 1 97.56 51 VAL B N 1
ATOM 1493 C CA . VAL B 1 51 ? 6.387 20.156 14.781 1 97.56 51 VAL B CA 1
ATOM 1494 C C . VAL B 1 51 ? 5.016 19.578 15.141 1 97.56 51 VAL B C 1
ATOM 1496 O O . VAL B 1 51 ? 4 19.984 14.57 1 97.56 51 VAL B O 1
ATOM 1499 N N . THR B 1 52 ? 5.027 18.594 16.062 1 97.56 52 THR B N 1
ATOM 1500 C CA . THR B 1 52 ? 3.758 18.109 16.594 1 97.56 52 THR B CA 1
ATOM 1501 C C . THR B 1 52 ? 3.076 19.188 17.422 1 97.56 52 THR B C 1
ATOM 1503 O O . THR B 1 52 ? 3.688 20.219 17.734 1 97.56 52 THR B O 1
ATOM 1506 N N . LEU B 1 53 ? 1.85 18.953 17.766 1 96 53 LEU B N 1
ATOM 1507 C CA . LEU B 1 53 ? 1.118 19.938 18.562 1 96 53 LEU B CA 1
ATOM 1508 C C . LEU B 1 53 ? 1.776 20.141 19.922 1 96 53 LEU B C 1
ATOM 1510 O O . LEU B 1 53 ? 1.737 21.25 20.469 1 96 53 LEU B O 1
ATOM 1514 N N . ASP B 1 54 ? 2.428 19.094 20.359 1 94.5 54 ASP B N 1
ATOM 1515 C CA . ASP B 1 54 ? 3.105 19.219 21.641 1 94.5 54 ASP B CA 1
ATOM 1516 C C . ASP B 1 54 ? 4.551 19.672 21.469 1 94.5 54 ASP B C 1
ATOM 1518 O O . ASP B 1 54 ? 5.305 19.75 22.438 1 94.5 54 ASP B O 1
ATOM 1522 N N . GLY B 1 55 ? 5 19.938 20.266 1 94.69 55 GLY B N 1
ATOM 1523 C CA . GLY B 1 55 ? 6.242 20.672 20.031 1 94.69 55 GLY B CA 1
ATOM 1524 C C . GLY B 1 55 ? 7.387 19.766 19.594 1 94.69 55 GLY B C 1
ATOM 1525 O O . GLY B 1 55 ? 8.508 20.234 19.422 1 94.69 55 GLY B O 1
ATOM 1526 N N . ARG B 1 56 ? 7.168 18.516 19.406 1 95.88 56 ARG B N 1
ATOM 1527 C CA . ARG B 1 56 ? 8.227 17.625 18.938 1 95.88 56 ARG B CA 1
ATOM 1528 C C . ARG B 1 56 ? 8.508 17.844 17.453 1 95.88 56 ARG B C 1
ATOM 1530 O O . ARG B 1 56 ? 7.574 18.016 16.672 1 95.88 56 ARG B O 1
ATOM 1537 N N . PRO B 1 57 ? 9.781 17.812 17.078 1 96.75 57 PRO B N 1
ATOM 1538 C CA . PRO B 1 57 ? 10.102 18.016 15.672 1 96.75 57 PRO B CA 1
ATOM 1539 C C . PRO B 1 57 ? 9.539 16.906 14.773 1 96.75 57 PRO B C 1
ATOM 1541 O O . PRO B 1 57 ? 9.594 15.734 15.133 1 96.75 57 PRO B O 1
ATOM 1544 N N . VAL B 1 58 ? 8.906 17.234 13.695 1 97.81 58 VAL B N 1
ATOM 1545 C CA . VAL B 1 58 ? 8.562 16.359 12.586 1 97.81 58 VAL B CA 1
ATOM 1546 C C . VAL B 1 58 ? 9.672 16.391 11.539 1 97.81 58 VAL B C 1
ATOM 1548 O O . VAL B 1 58 ? 9.969 17.438 10.969 1 97.81 58 VAL B O 1
ATOM 1551 N N . THR B 1 59 ? 10.25 15.266 11.234 1 96.62 59 THR B N 1
ATOM 1552 C CA . THR B 1 59 ? 11.523 15.281 10.523 1 96.62 59 THR B CA 1
ATOM 1553 C C . THR B 1 59 ? 11.367 14.695 9.125 1 96.62 59 THR B C 1
ATOM 1555 O O . THR B 1 59 ? 12.234 14.875 8.266 1 96.62 59 THR B O 1
ATOM 1558 N N . ALA B 1 60 ? 10.258 13.992 8.891 1 97.88 60 ALA B N 1
ATOM 1559 C CA . ALA B 1 60 ? 10.164 13.312 7.598 1 97.88 60 ALA B CA 1
ATOM 1560 C C . ALA B 1 60 ? 8.719 12.984 7.25 1 97.88 60 ALA B C 1
ATOM 1562 O O . ALA B 1 60 ? 7.848 12.984 8.125 1 97.88 60 ALA B O 1
ATOM 1563 N N . THR B 1 61 ? 8.484 12.836 5.965 1 97.62 61 THR B N 1
ATOM 1564 C CA . THR B 1 61 ? 7.293 12.141 5.5 1 97.62 61 THR B CA 1
ATOM 1565 C C . THR B 1 61 ? 7.531 10.633 5.445 1 97.62 61 THR B C 1
ATOM 1567 O O . THR B 1 61 ? 8.664 10.18 5.266 1 97.62 61 THR B O 1
ATOM 1570 N N . TYR B 1 62 ? 6.504 9.898 5.703 1 97.06 62 TYR B N 1
ATOM 1571 C CA . TYR B 1 62 ? 6.504 8.453 5.504 1 97.06 62 TYR B CA 1
ATOM 1572 C C . TYR B 1 62 ? 6.191 8.102 4.055 1 97.06 62 TYR B C 1
ATOM 1574 O O . TYR B 1 62 ? 5.242 8.625 3.473 1 97.06 62 TYR B O 1
ATOM 1582 N N . GLU B 1 63 ? 7.039 7.305 3.418 1 96.38 63 GLU B N 1
ATOM 1583 C CA . GLU B 1 63 ? 6.98 7.059 1.979 1 96.38 63 GLU B CA 1
ATOM 1584 C C . GLU B 1 63 ? 6.867 5.566 1.68 1 96.38 63 GLU B C 1
ATOM 1586 O O . GLU B 1 63 ? 7.133 4.73 2.547 1 96.38 63 GLU B O 1
ATOM 1591 N N . LYS B 1 64 ? 6.406 5.254 0.539 1 95.62 64 LYS B N 1
ATOM 1592 C CA . LYS B 1 64 ? 6.461 3.896 0.005 1 95.62 64 LYS B CA 1
ATOM 1593 C C . LYS B 1 64 ? 6.918 3.896 -1.451 1 95.62 64 LYS B C 1
ATOM 1595 O O . LYS B 1 64 ? 6.66 4.852 -2.188 1 95.62 64 LYS B O 1
ATOM 1600 N N . VAL B 1 65 ? 7.559 2.844 -1.809 1 95.38 65 VAL B N 1
ATOM 1601 C CA . VAL B 1 65 ? 8.016 2.662 -3.182 1 95.38 65 VAL B CA 1
ATOM 1602 C C . VAL B 1 65 ? 7.863 1.198 -3.588 1 95.38 65 VAL B C 1
ATOM 1604 O O . VAL B 1 65 ? 7.824 0.311 -2.732 1 95.38 65 VAL B O 1
ATOM 1607 N N . TYR B 1 66 ? 7.652 1.041 -4.848 1 95.38 66 TYR B N 1
ATOM 1608 C CA . TYR B 1 66 ? 7.602 -0.311 -5.391 1 95.38 66 TYR B CA 1
ATOM 1609 C C . TYR B 1 66 ? 8.914 -0.667 -6.086 1 95.38 66 TYR B C 1
ATOM 1611 O O . TYR B 1 66 ? 9.719 0.214 -6.398 1 95.38 66 TYR B O 1
ATOM 1619 N N . GLY B 1 67 ? 9.117 -1.938 -6.254 1 95.31 67 GLY B N 1
ATOM 1620 C CA . GLY B 1 67 ? 10.312 -2.449 -6.902 1 95.31 67 GLY B CA 1
ATOM 1621 C C . GLY B 1 67 ? 10.203 -3.914 -7.281 1 95.31 67 GLY B C 1
ATOM 1622 O O . GLY B 1 67 ? 9.102 -4.453 -7.391 1 95.31 67 GLY B O 1
ATOM 1623 N N . LYS B 1 68 ? 11.398 -4.445 -7.617 1 95.81 68 LYS B N 1
ATOM 1624 C CA . LYS B 1 68 ? 11.438 -5.852 -8.008 1 95.81 68 LYS B CA 1
ATOM 1625 C C . LYS B 1 68 ? 12.656 -6.551 -7.418 1 95.81 68 LYS B C 1
ATOM 1627 O O . LYS B 1 68 ? 13.68 -5.918 -7.172 1 95.81 68 LYS B O 1
ATOM 1632 N N . THR B 1 69 ? 12.539 -7.766 -7.152 1 96.06 69 THR B N 1
ATOM 1633 C CA . THR B 1 69 ? 13.617 -8.656 -6.742 1 96.06 69 THR B CA 1
ATOM 1634 C C . THR B 1 69 ? 13.734 -9.852 -7.688 1 96.06 69 THR B C 1
ATOM 1636 O O . THR B 1 69 ? 12.75 -10.555 -7.914 1 96.06 69 THR B O 1
ATOM 1639 N N . GLY B 1 70 ? 14.898 -10.039 -8.156 1 96.12 70 GLY B N 1
ATOM 1640 C CA . GLY B 1 70 ? 15.133 -11.078 -9.148 1 96.12 70 GLY B CA 1
ATOM 1641 C C . GLY B 1 70 ? 15 -12.477 -8.586 1 96.12 70 GLY B C 1
ATOM 1642 O O . GLY B 1 70 ? 15.305 -12.711 -7.41 1 96.12 70 GLY B O 1
ATOM 1643 N N . LEU B 1 71 ? 14.609 -13.359 -9.5 1 95.75 71 LEU B N 1
ATOM 1644 C CA . LEU B 1 71 ? 14.453 -14.766 -9.148 1 95.75 71 LEU B CA 1
ATOM 1645 C C . LEU B 1 71 ? 15.516 -15.617 -9.828 1 95.75 71 LEU B C 1
ATOM 1647 O O . LEU B 1 71 ? 15.883 -15.359 -10.977 1 95.75 71 LEU B O 1
ATOM 1651 N N . SER B 1 72 ? 15.945 -16.609 -9.086 1 94.94 72 SER B N 1
ATOM 1652 C CA . SER B 1 72 ? 16.828 -17.609 -9.664 1 94.94 72 SER B CA 1
ATOM 1653 C C . SER B 1 72 ? 16.078 -18.875 -10.055 1 94.94 72 SER B C 1
ATOM 1655 O O . SER B 1 72 ? 16.234 -19.375 -11.164 1 94.94 72 SER B O 1
ATOM 1657 N N . SER B 1 73 ? 15.234 -19.328 -9.172 1 96.19 73 SER B N 1
ATOM 1658 C CA . SER B 1 73 ? 14.445 -20.547 -9.383 1 96.19 73 SER B CA 1
ATOM 1659 C C . SER B 1 73 ? 13.234 -20.578 -8.461 1 96.19 73 SER B C 1
ATOM 1661 O O . SER B 1 73 ? 13.07 -19.703 -7.605 1 96.19 73 SER B O 1
ATOM 1663 N N . ALA B 1 74 ? 12.383 -21.5 -8.766 1 97.31 74 ALA B N 1
ATOM 1664 C CA . ALA B 1 74 ? 11.211 -21.719 -7.922 1 97.31 74 ALA B CA 1
ATOM 1665 C C . ALA B 1 74 ? 10.914 -23.219 -7.77 1 97.31 74 ALA B C 1
ATOM 1667 O O . ALA B 1 74 ? 11.273 -24.016 -8.633 1 97.31 74 ALA B O 1
ATOM 1668 N N . THR B 1 75 ? 10.336 -23.562 -6.664 1 97 75 THR B N 1
ATOM 1669 C CA . THR B 1 75 ? 9.914 -24.922 -6.363 1 97 75 THR B CA 1
ATOM 1670 C C . THR B 1 75 ? 8.438 -24.969 -5.988 1 97 75 THR B C 1
ATOM 1672 O O . THR B 1 75 ? 8 -24.25 -5.082 1 97 75 THR B O 1
ATOM 1675 N N . ARG B 1 76 ? 7.781 -25.828 -6.738 1 96.81 76 ARG B N 1
ATOM 1676 C CA . ARG B 1 76 ? 6.391 -26.047 -6.352 1 96.81 76 ARG B CA 1
ATOM 1677 C C . ARG B 1 76 ? 6.301 -26.938 -5.121 1 96.81 76 ARG B C 1
ATOM 1679 O O . ARG B 1 76 ? 6.867 -28.031 -5.098 1 96.81 76 ARG B O 1
ATOM 1686 N N . MET B 1 77 ? 5.477 -26.438 -4.18 1 95.25 77 MET B N 1
ATOM 1687 C CA . MET B 1 77 ? 5.277 -27.219 -2.961 1 95.25 77 MET B CA 1
ATOM 1688 C C . MET B 1 77 ? 4.023 -28.078 -3.061 1 95.25 77 MET B C 1
ATOM 1690 O O . MET B 1 77 ? 3.156 -27.828 -3.898 1 95.25 77 MET B O 1
ATOM 1694 N N . PRO B 1 78 ? 3.936 -29.094 -2.24 1 92.12 78 PRO B N 1
ATOM 1695 C CA . PRO B 1 78 ? 2.795 -30.016 -2.316 1 92.12 78 PRO B CA 1
ATOM 1696 C C . PRO B 1 78 ? 1.454 -29.297 -2.137 1 92.12 78 PRO B C 1
ATOM 1698 O O . PRO B 1 78 ? 0.443 -29.734 -2.695 1 92.12 78 PRO B O 1
ATOM 1701 N N . ASP B 1 79 ? 1.437 -28.203 -1.455 1 88.69 79 ASP B N 1
ATOM 1702 C CA . ASP B 1 79 ? 0.185 -27.5 -1.208 1 88.69 79 ASP B CA 1
ATOM 1703 C C . ASP B 1 79 ? -0.131 -26.531 -2.346 1 88.69 79 ASP B C 1
ATOM 1705 O O . ASP B 1 79 ? -1.113 -25.781 -2.281 1 88.69 79 ASP B O 1
ATOM 1709 N N . GLY B 1 80 ? 0.794 -26.516 -3.279 1 91 80 GLY B N 1
ATOM 1710 C CA . GLY B 1 80 ? 0.554 -25.672 -4.445 1 91 80 GLY B CA 1
ATOM 1711 C C . GLY B 1 80 ? 1.305 -24.359 -4.406 1 91 80 GLY B C 1
ATOM 1712 O O . GLY B 1 80 ? 1.422 -23.672 -5.422 1 91 80 GLY B O 1
ATOM 1713 N N . SER B 1 81 ? 1.829 -24.031 -3.27 1 91.81 81 SER B N 1
ATOM 1714 C CA . SER B 1 81 ? 2.551 -22.766 -3.148 1 91.81 81 SER B CA 1
ATOM 1715 C C . SER B 1 81 ? 3.916 -22.844 -3.822 1 91.81 81 SER B C 1
ATOM 1717 O O . SER B 1 81 ? 4.367 -23.938 -4.203 1 91.81 81 SER B O 1
ATOM 1719 N N . LEU B 1 82 ? 4.492 -21.703 -3.932 1 95.75 82 LEU B N 1
ATOM 1720 C CA . LEU B 1 82 ? 5.816 -21.609 -4.527 1 95.75 82 LEU B CA 1
ATOM 1721 C C . LEU B 1 82 ? 6.855 -21.188 -3.49 1 95.75 82 LEU B C 1
ATOM 1723 O O . LEU B 1 82 ? 6.633 -20.234 -2.736 1 95.75 82 LEU B O 1
ATOM 1727 N N . ASP B 1 83 ? 7.957 -21.938 -3.496 1 96.25 83 ASP B N 1
ATOM 1728 C CA . ASP B 1 83 ? 9.164 -21.5 -2.801 1 96.25 83 ASP B CA 1
ATOM 1729 C C . ASP B 1 83 ? 10.148 -20.844 -3.766 1 96.25 83 ASP B C 1
ATOM 1731 O O . ASP B 1 83 ? 10.648 -21.5 -4.688 1 96.25 83 ASP B O 1
ATOM 1735 N N . ILE B 1 84 ? 10.344 -19.594 -3.533 1 96.12 84 ILE B N 1
ATOM 1736 C CA . ILE B 1 84 ? 11.102 -18.781 -4.484 1 96.12 84 ILE B CA 1
ATOM 1737 C C . ILE B 1 84 ? 12.547 -18.656 -4.02 1 96.12 84 ILE B C 1
ATOM 1739 O O . ILE B 1 84 ? 12.805 -18.344 -2.857 1 96.12 84 ILE B O 1
ATOM 1743 N N . ASP B 1 85 ? 13.461 -18.922 -4.926 1 95.75 85 ASP B N 1
ATOM 1744 C CA . ASP B 1 85 ? 14.875 -18.609 -4.734 1 95.75 85 ASP B CA 1
ATOM 1745 C C . ASP B 1 85 ? 15.25 -17.312 -5.449 1 95.75 85 ASP B C 1
ATOM 1747 O O . ASP B 1 85 ? 15.172 -17.234 -6.68 1 95.75 85 ASP B O 1
ATOM 1751 N N . TYR B 1 86 ? 15.68 -16.438 -4.641 1 94.94 86 TYR B N 1
ATOM 1752 C CA . TYR B 1 86 ? 16.031 -15.133 -5.203 1 94.94 86 TYR B CA 1
ATOM 1753 C C . TYR B 1 86 ? 17.469 -15.141 -5.73 1 94.94 86 TYR B C 1
ATOM 1755 O O . TYR B 1 86 ? 18.266 -16 -5.359 1 94.94 86 TYR B O 1
ATOM 1763 N N . ASP B 1 87 ? 17.781 -14.18 -6.645 1 93.31 87 ASP B N 1
ATOM 1764 C CA . ASP B 1 87 ? 19.094 -14.18 -7.285 1 93.31 87 ASP B CA 1
ATOM 1765 C C . ASP B 1 87 ? 20.141 -13.492 -6.402 1 93.31 87 ASP B C 1
ATOM 1767 O O . ASP B 1 87 ? 21.328 -13.477 -6.738 1 93.31 87 ASP B O 1
ATOM 1771 N N . HIS B 1 88 ? 19.828 -12.875 -5.387 1 89.06 88 HIS B N 1
ATOM 1772 C CA . HIS B 1 88 ? 20.656 -12.242 -4.375 1 89.06 88 HIS B CA 1
ATOM 1773 C C . HIS B 1 88 ? 21.406 -11.039 -4.949 1 89.06 88 HIS B C 1
ATOM 1775 O O . HIS B 1 88 ? 22.5 -10.703 -4.492 1 89.06 88 HIS B O 1
ATOM 1781 N N . GLU B 1 89 ? 20.938 -10.477 -6.066 1 91.88 89 GLU B N 1
ATOM 1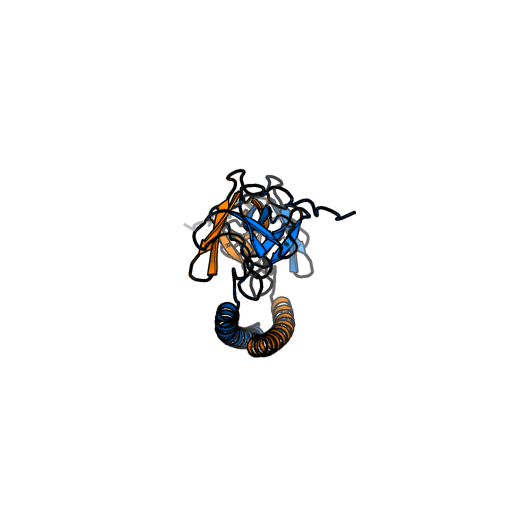782 C CA . GLU B 1 89 ? 21.516 -9.273 -6.645 1 91.88 89 GLU B CA 1
ATOM 1783 C C . GLU B 1 89 ? 20.922 -8.016 -6.02 1 91.88 89 GLU B C 1
ATOM 1785 O O . GLU B 1 89 ? 21.328 -6.898 -6.363 1 91.88 89 GLU B O 1
ATOM 1790 N N . GLY B 1 90 ? 20.031 -8.234 -5.137 1 88.56 90 GLY B N 1
ATOM 1791 C CA . GLY B 1 90 ? 19.391 -7.105 -4.469 1 88.56 90 GLY B CA 1
ATOM 1792 C C . GLY B 1 90 ? 18.109 -6.66 -5.141 1 88.56 90 GLY B C 1
ATOM 1793 O O . GLY B 1 90 ? 17.781 -7.125 -6.23 1 88.56 90 GLY B O 1
ATOM 1794 N N . SER B 1 91 ? 17.375 -5.859 -4.418 1 92.25 91 SER B N 1
ATOM 1795 C CA . SER B 1 91 ? 16.141 -5.293 -4.941 1 92.25 91 SER B CA 1
ATOM 1796 C C . SER B 1 91 ? 16.406 -4.008 -5.715 1 92.25 91 SER B C 1
ATOM 1798 O O . SER B 1 91 ? 17.328 -3.258 -5.387 1 92.25 91 SER B O 1
ATOM 1800 N N . ARG B 1 92 ? 15.672 -3.814 -6.777 1 93 92 ARG B N 1
ATOM 1801 C CA . ARG B 1 92 ? 15.664 -2.561 -7.527 1 93 92 ARG B CA 1
ATOM 1802 C C . ARG B 1 92 ? 14.359 -1.8 -7.305 1 93 92 ARG B C 1
ATOM 1804 O O . ARG B 1 92 ? 13.273 -2.324 -7.57 1 93 92 ARG B O 1
ATOM 1811 N N . TRP B 1 93 ? 14.5 -0.574 -6.871 1 92.12 93 TRP B N 1
ATOM 1812 C CA . TRP B 1 93 ? 13.328 0.23 -6.539 1 92.12 93 TRP B CA 1
ATOM 1813 C C . TRP B 1 93 ? 13 1.204 -7.664 1 92.12 93 TRP B C 1
ATOM 1815 O O . TRP B 1 93 ? 13.898 1.783 -8.273 1 92.12 93 TRP B O 1
ATOM 1825 N N . PHE B 1 94 ? 11.727 1.329 -7.922 1 92.56 94 PHE B N 1
ATOM 1826 C CA . PHE B 1 94 ? 11.234 2.273 -8.922 1 92.56 94 PHE B CA 1
ATOM 1827 C C . PHE B 1 94 ? 10.984 3.641 -8.297 1 92.56 94 PHE B C 1
ATOM 1829 O O . PHE B 1 94 ? 9.852 3.979 -7.953 1 92.56 94 PHE B O 1
ATOM 1836 N N . LEU B 1 95 ? 11.945 4.43 -8.266 1 89.69 95 LEU B N 1
ATOM 1837 C CA . LEU B 1 95 ? 11.938 5.668 -7.5 1 89.69 95 LEU B CA 1
ATOM 1838 C C . LEU B 1 95 ? 10.898 6.641 -8.055 1 89.69 95 LEU B C 1
ATOM 1840 O O . LEU B 1 95 ? 10.391 7.492 -7.324 1 89.69 95 LEU B O 1
ATOM 1844 N N . ASP B 1 96 ? 10.594 6.5 -9.359 1 90.19 96 ASP B N 1
ATOM 1845 C CA . ASP B 1 96 ? 9.562 7.355 -9.953 1 90.19 96 ASP B CA 1
ATOM 1846 C C . ASP B 1 96 ? 8.188 7.027 -9.383 1 90.19 96 ASP B C 1
ATOM 1848 O O . ASP B 1 96 ? 7.242 7.809 -9.531 1 90.19 96 ASP B O 1
ATOM 1852 N N . SER B 1 97 ? 8.133 5.902 -8.703 1 87.81 97 SER B N 1
ATOM 1853 C CA . SER B 1 97 ? 6.852 5.477 -8.148 1 87.81 97 SER B CA 1
ATOM 1854 C C . SER B 1 97 ? 6.719 5.879 -6.688 1 87.81 97 SER B C 1
ATOM 1856 O O . SER B 1 97 ? 5.766 5.484 -6.016 1 87.81 97 SER B O 1
ATOM 1858 N N . GLN B 1 98 ? 7.625 6.633 -6.215 1 91.44 98 GLN B N 1
ATOM 1859 C CA . GLN B 1 98 ? 7.594 7.012 -4.809 1 91.44 98 GLN B CA 1
ATOM 1860 C C . GLN B 1 98 ? 6.324 7.793 -4.477 1 91.44 98 GLN B C 1
ATOM 1862 O O . GLN B 1 98 ? 5.938 8.695 -5.219 1 91.44 98 GLN B O 1
ATOM 1867 N N . LEU B 1 99 ? 5.684 7.379 -3.281 1 92.88 99 LEU B N 1
ATOM 1868 C CA . LEU B 1 99 ? 4.453 8.031 -2.84 1 92.88 99 LEU B CA 1
ATOM 1869 C C . LEU B 1 99 ? 4.516 8.359 -1.352 1 92.88 99 LEU B C 1
ATOM 1871 O O . LEU B 1 99 ? 4.965 7.539 -0.548 1 92.88 99 LEU B O 1
ATOM 1875 N N . THR B 1 100 ? 4.066 9.578 -1.101 1 94.56 100 THR B N 1
ATOM 1876 C CA . THR B 1 100 ? 3.848 9.906 0.302 1 94.56 100 THR B CA 1
ATOM 1877 C C . THR B 1 100 ? 2.648 9.148 0.858 1 94.56 100 THR B C 1
ATOM 1879 O O . THR B 1 100 ? 1.579 9.125 0.244 1 94.56 100 THR B O 1
ATOM 1882 N N . VAL B 1 101 ? 2.898 8.539 2.012 1 95.75 101 VAL B N 1
ATOM 1883 C CA . VAL B 1 101 ? 1.847 7.734 2.627 1 95.75 101 VAL B CA 1
ATOM 1884 C C . VAL B 1 101 ? 0.833 8.648 3.312 1 95.75 101 VAL B C 1
ATOM 1886 O O . VAL B 1 101 ? 1.209 9.609 3.984 1 95.75 101 VAL B O 1
ATOM 1889 N N . THR B 1 102 ? -0.438 8.344 3.045 1 93.69 102 THR B N 1
ATOM 1890 C CA . THR B 1 102 ? -1.524 8.969 3.785 1 93.69 102 THR B CA 1
ATOM 1891 C C . THR B 1 102 ? -2.254 7.949 4.652 1 93.69 102 THR B C 1
ATOM 1893 O O . THR B 1 102 ? -2.258 6.754 4.344 1 93.69 102 THR B O 1
ATOM 1896 N N . ASN B 1 103 ? -2.777 8.508 5.781 1 91.69 103 ASN B N 1
ATOM 1897 C CA . ASN B 1 103 ? -3.562 7.609 6.621 1 91.69 103 ASN B CA 1
ATOM 1898 C C . ASN B 1 103 ? -4.965 7.395 6.059 1 91.69 103 ASN B C 1
ATOM 1900 O O . ASN B 1 103 ? -5.266 7.84 4.949 1 91.69 103 ASN B O 1
ATOM 1904 N N . SER B 1 104 ? -5.758 6.641 6.801 1 87.94 104 SER B N 1
ATOM 1905 C CA . SER B 1 104 ? -7.082 6.242 6.332 1 87.94 104 SER B CA 1
ATOM 1906 C C . SER B 1 104 ? -8.008 7.449 6.191 1 87.94 104 SER B C 1
ATOM 1908 O O . SER B 1 104 ? -9.031 7.375 5.512 1 87.94 104 SER B O 1
ATOM 1910 N N . LEU B 1 105 ? -7.676 8.523 6.777 1 90.25 105 LEU B N 1
ATOM 1911 C CA . LEU B 1 105 ? -8.5 9.727 6.711 1 90.25 105 LEU B CA 1
ATOM 1912 C C . LEU B 1 105 ? -7.938 10.719 5.707 1 90.25 105 LEU B C 1
ATOM 1914 O O . LEU B 1 105 ? -8.289 11.898 5.727 1 90.25 105 LEU B O 1
ATOM 1918 N N . ASP B 1 106 ? -6.965 10.266 4.898 1 88.25 106 ASP B N 1
ATOM 1919 C CA . ASP B 1 106 ? -6.379 11.031 3.807 1 88.25 106 ASP B CA 1
ATOM 1920 C C . ASP B 1 106 ? -5.488 12.156 4.34 1 88.25 106 ASP B C 1
ATOM 1922 O O . ASP B 1 106 ? -5.461 13.25 3.779 1 88.25 106 ASP B O 1
ATOM 1926 N N . GLU B 1 107 ? -4.918 11.945 5.426 1 90.75 107 GLU B N 1
ATOM 1927 C CA . GLU B 1 107 ? -3.93 12.859 5.996 1 90.75 107 GLU B CA 1
ATOM 1928 C C . GLU B 1 107 ? -2.508 12.367 5.73 1 90.75 107 GLU B C 1
ATOM 1930 O O . GLU B 1 107 ? -2.232 11.172 5.82 1 90.75 107 GLU B O 1
ATOM 1935 N N . ILE B 1 108 ? -1.668 13.273 5.449 1 93.94 108 ILE B N 1
ATOM 1936 C CA . ILE B 1 108 ? -0.262 12.914 5.301 1 93.94 108 ILE B CA 1
ATOM 1937 C C . ILE B 1 108 ? 0.24 12.258 6.59 1 93.94 108 ILE B C 1
ATOM 1939 O O . ILE B 1 108 ? -0.073 12.719 7.688 1 93.94 108 ILE B O 1
ATOM 1943 N N . THR B 1 109 ? 1.023 11.172 6.395 1 97 109 THR B N 1
ATOM 1944 C CA . THR B 1 109 ? 1.708 10.562 7.527 1 97 109 THR B CA 1
ATOM 1945 C C . THR B 1 109 ? 3.145 11.062 7.629 1 97 109 THR B C 1
ATOM 1947 O O . THR B 1 109 ? 3.941 10.875 6.711 1 97 109 THR B O 1
ATOM 1950 N N . PHE B 1 110 ? 3.424 11.688 8.758 1 97.94 110 PHE B N 1
ATOM 1951 C CA . PHE B 1 110 ? 4.758 12.188 9.062 1 97.94 110 PHE B CA 1
ATOM 1952 C C . PHE B 1 110 ? 5.453 11.297 10.086 1 97.94 110 PHE B C 1
ATOM 1954 O O . PHE B 1 110 ? 4.828 10.422 10.68 1 97.94 110 PHE B O 1
ATOM 1961 N N . LEU B 1 111 ? 6.746 11.547 10.188 1 98 111 LEU B N 1
ATOM 1962 C CA . LEU B 1 111 ? 7.539 10.953 11.258 1 98 111 LEU B CA 1
ATOM 1963 C C . LEU B 1 111 ? 8.172 12.039 12.125 1 98 111 LEU B C 1
ATOM 1965 O O . LEU B 1 111 ? 8.727 13.008 11.609 1 98 111 LEU B O 1
ATOM 1969 N N . ASP B 1 112 ? 8.047 11.789 13.438 1 97.06 112 ASP B N 1
ATOM 1970 C CA . ASP B 1 112 ? 8.719 12.727 14.32 1 97.06 112 ASP B CA 1
ATOM 1971 C C . ASP B 1 112 ? 10.156 12.289 14.602 1 97.06 112 ASP B C 1
ATOM 1973 O O . ASP B 1 112 ? 10.648 11.336 13.992 1 97.06 112 ASP B O 1
ATOM 1977 N N . GLU B 1 113 ? 10.883 12.93 15.477 1 94.44 113 GLU B N 1
ATOM 1978 C CA . GLU B 1 113 ? 12.297 12.703 15.734 1 94.44 113 GLU B CA 1
ATOM 1979 C C . GLU B 1 113 ? 12.539 11.312 16.312 1 94.44 113 GLU B C 1
ATOM 1981 O O . GLU B 1 113 ? 13.617 10.75 16.156 1 94.44 113 GLU B O 1
ATOM 1986 N N . ASP B 1 114 ? 11.5 10.75 16.938 1 94.88 114 ASP B N 1
ATOM 1987 C CA . ASP B 1 114 ? 11.617 9.422 17.531 1 94.88 114 ASP B CA 1
ATOM 1988 C C . ASP B 1 114 ? 11.211 8.336 16.547 1 94.88 114 ASP B C 1
ATOM 1990 O O . ASP B 1 114 ? 11.281 7.145 16.859 1 94.88 114 ASP B O 1
ATOM 1994 N N . GLY B 1 115 ? 10.688 8.766 15.406 1 94.5 115 GLY B N 1
ATOM 1995 C CA . GLY B 1 115 ? 10.266 7.801 14.406 1 94.5 115 GLY B CA 1
ATOM 1996 C C . GLY B 1 115 ? 8.82 7.383 14.547 1 94.5 115 GLY B C 1
ATOM 1997 O O . GLY B 1 115 ? 8.383 6.406 13.93 1 94.5 115 GLY B O 1
ATOM 1998 N N . GLU B 1 116 ? 8.109 8.133 15.375 1 96.06 116 GLU B N 1
ATOM 1999 C CA . GLU B 1 116 ? 6.695 7.828 15.547 1 96.06 116 GLU B CA 1
ATOM 2000 C C . GLU B 1 116 ? 5.848 8.492 14.469 1 96.06 116 GLU B C 1
ATOM 2002 O O . GLU B 1 116 ? 6.156 9.602 14.023 1 96.06 116 GLU B O 1
ATOM 2007 N N . PHE B 1 117 ? 4.797 7.828 14.141 1 97.31 117 PHE B N 1
ATOM 2008 C CA . PHE B 1 117 ? 3.873 8.359 13.148 1 97.31 117 PHE B CA 1
ATOM 2009 C C . PHE B 1 117 ? 3.088 9.539 13.711 1 97.31 117 PHE B C 1
ATOM 2011 O O . PHE B 1 117 ? 2.631 9.492 14.852 1 97.31 117 PHE B O 1
ATOM 2018 N N . VAL B 1 118 ? 2.963 10.578 12.859 1 97.25 118 VAL B N 1
ATOM 2019 C CA . VAL B 1 118 ? 2.188 11.773 13.188 1 97.25 118 VAL B CA 1
ATOM 2020 C C . VAL B 1 118 ? 1.274 12.133 12.023 1 97.25 118 VAL B C 1
ATOM 2022 O O . VAL B 1 118 ? 1.739 12.297 10.891 1 97.25 118 VAL B O 1
ATOM 2025 N N . ASP B 1 119 ? 0.042 12.289 12.336 1 94.94 119 ASP B N 1
ATOM 2026 C CA . ASP B 1 119 ? -0.901 12.664 11.281 1 94.94 119 ASP B CA 1
ATOM 2027 C C . ASP B 1 119 ? -0.837 14.164 11 1 94.94 119 ASP B C 1
ATOM 2029 O O . ASP B 1 119 ? -0.489 14.953 11.875 1 94.94 119 ASP B O 1
ATOM 2033 N N . GLU B 1 120 ? -1.26 14.508 9.867 1 94.62 120 GLU B N 1
ATOM 2034 C CA . GLU B 1 120 ? -1.266 15.891 9.398 1 94.62 120 GLU B CA 1
ATOM 2035 C C . GLU B 1 120 ? -2.047 16.797 10.344 1 94.62 120 GLU B C 1
ATOM 2037 O O . GLU B 1 120 ? -1.678 17.953 10.555 1 94.62 120 GLU B O 1
ATOM 2042 N N . SER B 1 121 ? -3.129 16.297 10.953 1 92.31 121 SER B N 1
ATOM 2043 C CA . SER B 1 121 ? -3.979 17.094 11.836 1 92.31 121 SER B CA 1
ATOM 2044 C C . SER B 1 121 ? -3.305 17.344 13.18 1 92.31 121 SER B C 1
ATOM 2046 O O . SER B 1 121 ? -3.783 18.141 13.984 1 92.31 121 SER B O 1
ATOM 2048 N N . GLN B 1 122 ? -2.158 16.688 13.422 1 94.81 122 GLN B N 1
ATOM 2049 C CA . GLN B 1 122 ? -1.501 16.766 14.727 1 94.81 122 GLN B CA 1
ATOM 2050 C C . GLN B 1 122 ? -0.188 17.547 14.633 1 94.81 122 GLN B C 1
ATOM 2052 O O . GLN B 1 122 ? 0.696 17.391 15.477 1 94.81 122 GLN B O 1
ATOM 2057 N N . VAL B 1 123 ? -0.132 18.312 13.562 1 97.25 123 VAL B N 1
ATOM 2058 C CA . VAL B 1 123 ? 1.097 19.078 13.406 1 97.25 123 VAL B CA 1
ATOM 2059 C C . VAL B 1 123 ? 0.763 20.562 13.289 1 97.25 123 VAL B C 1
ATOM 2061 O O . VAL B 1 123 ? -0.386 20.938 13.031 1 97.25 123 VAL B O 1
ATOM 2064 N N . LYS B 1 124 ? 1.777 21.375 13.531 1 97.38 124 LYS B N 1
ATOM 2065 C CA . LYS B 1 124 ? 1.725 22.828 13.328 1 97.38 124 LYS B CA 1
ATOM 2066 C C . LYS B 1 124 ? 3.053 23.344 12.797 1 97.38 124 LYS B C 1
ATOM 2068 O O . LYS B 1 124 ? 4.094 22.719 12.969 1 97.38 124 LYS B O 1
ATOM 2073 N N . VAL B 1 125 ? 3.002 24.453 12.133 1 97.69 125 VAL B N 1
ATOM 2074 C CA . VAL B 1 125 ? 4.18 25.125 11.594 1 97.69 125 VAL B CA 1
ATOM 2075 C C . VAL B 1 125 ? 4.633 26.234 12.547 1 97.69 125 VAL B C 1
ATOM 2077 O O . VAL B 1 125 ? 3.83 27.062 12.969 1 97.69 125 VAL B O 1
ATOM 2080 N N . ILE B 1 126 ? 5.879 26.219 12.891 1 97.31 126 ILE B N 1
ATOM 2081 C CA . ILE B 1 126 ? 6.418 27.266 13.758 1 97.31 126 ILE B CA 1
ATOM 2082 C C . ILE B 1 126 ? 7.566 27.984 13.055 1 97.31 126 ILE B C 1
ATOM 2084 O O . ILE B 1 126 ? 8.062 27.516 12.031 1 97.31 126 ILE B O 1
ATOM 2088 N N . SER B 1 127 ? 7.938 29.156 13.633 1 94.19 127 SER B N 1
ATOM 2089 C CA . SER B 1 127 ? 8.969 29.984 13.023 1 94.19 127 SER B CA 1
ATOM 2090 C C . SER B 1 127 ? 10.312 29.266 12.992 1 94.19 127 SER B C 1
ATOM 2092 O O . SER B 1 127 ? 10.648 28.516 13.914 1 94.19 127 SER B O 1
ATOM 2094 N N . LEU B 1 128 ? 11.016 29.359 11.859 1 83.44 128 LEU B N 1
ATOM 2095 C CA . LEU B 1 128 ? 12.359 28.797 11.727 1 83.44 128 LEU B CA 1
ATOM 2096 C C . LEU B 1 128 ? 13.32 29.453 12.711 1 83.44 128 LEU B C 1
ATOM 2098 O O . LEU B 1 128 ? 14.305 28.844 13.125 1 83.44 128 LEU B O 1
ATOM 2102 N N . GLU B 1 129 ? 13.039 30.734 12.992 1 72.81 129 GLU B N 1
ATOM 2103 C CA . GLU B 1 129 ? 13.891 31.516 13.891 1 72.81 129 GLU B CA 1
ATOM 2104 C C . GLU B 1 129 ? 13.617 31.172 15.352 1 72.81 129 GLU B C 1
ATOM 2106 O O . GLU B 1 129 ? 12.484 30.844 15.719 1 72.81 129 GLU B O 1
ATOM 2111 N N . ARG B 1 130 ? 14.398 30.312 16.031 1 55.16 130 ARG B N 1
ATOM 2112 C CA . ARG B 1 130 ? 14.273 30.062 17.469 1 55.16 130 ARG B CA 1
ATOM 2113 C C . ARG B 1 130 ? 13.734 31.297 18.203 1 55.16 130 ARG B C 1
ATOM 2115 O O . ARG B 1 130 ? 14.344 32.375 18.156 1 55.16 130 ARG B O 1
ATOM 2122 N N . GLY B 1 131 ? 12.391 31.625 18.062 1 44.06 131 GLY B N 1
ATOM 2123 C CA . GLY B 1 131 ? 12.195 32.688 19.047 1 44.06 131 GLY B CA 1
ATOM 2124 C C . GLY B 1 131 ? 12.836 32.375 20.391 1 44.06 131 GLY B C 1
ATOM 2125 O O . GLY B 1 131 ? 13.141 31.219 20.688 1 44.06 131 GLY B O 1
ATOM 2126 N N . PRO B 1 132 ? 13.555 33.344 20.984 1 42.03 132 PRO B N 1
ATOM 2127 C CA . PRO B 1 132 ? 14.109 33.125 22.328 1 42.03 132 PRO B CA 1
ATOM 2128 C C . PRO B 1 132 ? 13.164 32.375 23.25 1 42.03 132 PRO B C 1
ATOM 2130 O O . PRO B 1 132 ? 11.945 32.438 23.078 1 42.03 132 PRO B O 1
ATOM 2133 N N . ASP B 1 133 ? 13.469 31.125 23.688 1 40.59 133 ASP B N 1
ATOM 2134 C CA . ASP B 1 133 ? 12.805 30.562 24.859 1 40.59 133 ASP B CA 1
ATOM 2135 C C . ASP B 1 133 ? 12.242 31.656 25.75 1 40.59 133 ASP B C 1
ATOM 2137 O O . ASP B 1 133 ? 12.992 32.469 26.281 1 40.59 133 ASP B O 1
ATOM 2141 N N . ALA B 1 134 ? 11.156 32.25 25.484 1 38.66 134 ALA B N 1
ATOM 2142 C CA . ALA B 1 134 ? 10.594 33.062 26.562 1 38.66 134 ALA B CA 1
ATOM 2143 C C . ALA B 1 134 ? 10.789 32.375 27.906 1 38.66 134 ALA B C 1
ATOM 2145 O O . ALA B 1 134 ? 10.164 31.359 28.188 1 38.66 134 ALA B O 1
ATOM 2146 N N . GLY B 1 135 ? 12.016 32.25 28.391 1 34.88 135 GLY B N 1
ATOM 2147 C CA . GLY B 1 135 ? 12.305 31.953 29.781 1 34.88 135 GLY B CA 1
ATOM 2148 C C . GLY B 1 135 ? 11.258 32.5 30.734 1 34.88 135 GLY B C 1
ATOM 2149 O O . GLY B 1 135 ? 10.789 33.625 30.578 1 34.88 135 GLY B O 1
ATOM 2150 N N . GLU B 1 136 ? 10.383 31.594 31.219 1 39.88 136 GLU B N 1
ATOM 2151 C CA . GLU B 1 136 ? 9.547 31.828 32.375 1 39.88 136 GLU B CA 1
ATOM 2152 C C . GLU B 1 136 ? 10.242 32.75 33.375 1 39.88 136 GLU B C 1
ATOM 2154 O O . GLU B 1 136 ? 11.328 32.438 33.875 1 39.88 136 GLU B O 1
ATOM 2159 N N . ASP B 1 137 ? 10.18 34.031 33.25 1 34.84 137 ASP B N 1
ATOM 2160 C CA . ASP B 1 137 ? 10.445 34.875 34.406 1 34.84 137 ASP B CA 1
ATOM 2161 C C . ASP B 1 137 ? 9.797 34.312 35.688 1 34.84 137 ASP B C 1
ATOM 2163 O O . ASP B 1 137 ? 8.57 34.25 35.781 1 34.84 137 ASP B O 1
ATOM 2167 N N . THR B 1 138 ? 10.469 33.219 36.281 1 34.06 138 THR B N 1
ATOM 2168 C CA . THR B 1 138 ? 10.172 32.938 37.688 1 34.06 138 THR B CA 1
ATOM 2169 C C . THR B 1 138 ? 10.094 34.219 38.5 1 34.06 138 THR B C 1
ATOM 2171 O O . THR B 1 138 ? 11.078 34.969 38.594 1 34.06 138 THR B O 1
ATOM 2174 N N . ALA B 1 139 ? 8.969 34.875 38.594 1 39.84 139 ALA B N 1
ATOM 2175 C CA . ALA B 1 139 ? 8.625 35.844 39.656 1 39.84 139 ALA B CA 1
ATOM 2176 C C . ALA B 1 139 ? 9.023 35.281 41.031 1 39.84 139 ALA B C 1
ATOM 2178 O O . ALA B 1 139 ? 8.445 34.312 41.5 1 39.84 139 ALA B O 1
ATOM 2179 N N . GLY B 1 140 ? 10.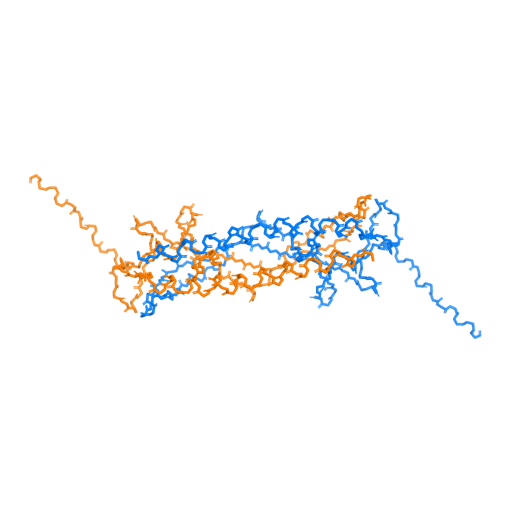406 34.969 41.25 1 27 140 GLY B N 1
ATOM 2180 C CA . GLY B 1 140 ? 10.75 35.344 42.594 1 27 140 GLY B CA 1
ATOM 2181 C C . GLY B 1 140 ? 10.836 36.844 42.812 1 27 140 GLY B C 1
ATOM 2182 O O . GLY B 1 140 ? 11.016 37.594 41.875 1 27 140 GLY B O 1
#

Nearest PDB structures (foldseek):
  7jil-assembly1_S  TM=3.742E-01  e=7.652E+00  Flavobacterium johnsoniae
  3gw6-assembly1_B  TM=2.711E-01  e=8.136E+00  Escherichia phage K1F
  3gw6-assembly1_F  TM=2.456E-01  e=7.197E+00  Escherichia phage K1F
  7jil-assembly1_S  TM=4.006E-01  e=7.410E+00  Flavobacterium johnsoniae
  3gw6-assembly1_B  TM=2.712E-01  e=7.410E+00  Escherichia phage K1F

Secondary structure (DSSP, 8-state):
--HHHHHHHHHHHHHHHHHHHHHHHHHHHHHHTS-TTTT-SS-TT-EEEEEETTSPBEEEEEEE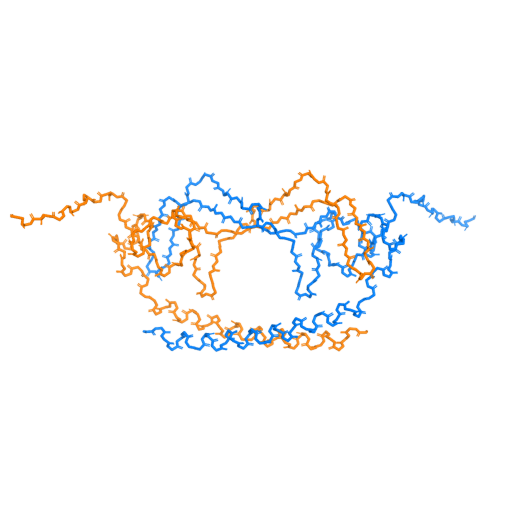EEEEEEEEEEEE-TTS-EEEEEEEEEEEE-GGG-EE-B-TTSPBEEEETTS-EEEGGGEEEE-SS-----------/--HHHHHHHHHHHHHHHHHHHHHHHHHHHHHHTS-TTTT-SS-TT-EEEEEETTSPBEEEEEEEEEEEEEEEEEEE-TTS-EEEEEEEEEEEE-GGG-EE-B-TTSPBEEEETTS-EEEGGGEEEE-SS-----------

Sequence (280 aa):
MTDHFDRHIRLIDEEIARLKEKRVTLVRGRKKCLKLGQHDGVPVGSAGKLVTLDGRPVTATYEKVYGKTGLSSATRMPDGSLDIDYDHEGSRWFLDSQLTVTNSLDEITFLDEDGEFVDESQVKVISLERGPDAGEDTAGMTDHFDRHIRLIDEEIARLKEKRVTLVRGRKKCLKLGQHDGVPVGSAGKLVTLDGRPVTATYEKVYGKTGLSSATRMPDGSLDIDYDHEGSRWFLDSQLTVTNSLDEITFLDEDGEFVDESQVKVISLERGPDAGEDTAG

Organism: NCBI:txid488447

Foldseek 3Di:
DCVVVVVVVVVVVVVVVVVVVVLLVVLVVVVVVQPQQPQAADDPPDAFFKAFSVGFGFDFFDKDWDWDFAFDDWDQDPVGDIDTHTPPPDIDTDVVRMDGDADPSRFGWIQTPVRDTDTSSGMYGYHNPPPPPPPPPPPD/DCVVVVVVVVVVVVVVVVVVVVLLVVLVVVVVVQPQQPQAADDPPDAFFKAFLVGFGFDFFDKDWDWDFAFDDWDQDPVGDIDTHTPPPDIDTDVVRMDGDADPSRFGWIQTPVRDTDTSSGMYGYHNPPPPPPPPPPPD

pLDDT: mean 89.23, std 15.34, range [27.0, 98.0]

Solvent-accessible surface area (backbone atoms only — not comparable to full-atom values): 15300 Å² total; per-residue (Å²): 132,46,56,70,42,50,53,54,45,48,52,50,50,52,51,43,49,53,51,49,53,54,41,50,54,42,36,52,56,33,56,70,65,46,68,57,59,74,74,31,65,50,61,75,70,40,71,13,34,43,18,32,75,88,62,50,52,42,41,23,40,30,31,35,34,38,31,35,33,44,47,62,33,29,22,40,40,94,88,44,47,76,49,76,37,64,56,82,81,56,72,48,70,40,70,92,56,55,39,78,37,55,46,98,68,71,31,50,30,27,21,29,80,88,66,43,82,39,49,52,89,46,42,28,36,29,57,70,62,76,67,74,77,77,67,76,77,70,83,117,133,44,57,70,42,50,53,54,47,49,53,49,49,52,51,44,50,52,51,49,52,53,41,50,54,41,36,53,56,33,54,70,65,47,68,56,59,73,74,31,66,50,61,75,70,40,71,14,34,43,18,34,75,88,62,49,51,43,41,22,42,30,29,35,33,39,30,36,34,43,48,61,32,29,22,40,39,94,87,46,47,74,48,75,36,64,56,80,80,56,73,49,72,40,70,90,56,55,38,78,38,55,47,98,68,71,31,50,30,28,22,30,80,87,64,46,82,38,49,51,88,48,42,28,36,29,57,72,60,76,66,73,76,78,67,76,76,72,83,118